Protein AF-A0A6G2QR88-F1 (afdb_monomer)

pLDDT: mean 91.74, std 8.45, range [49.03, 98.69]

Secondary structure (DSSP, 8-state):
-HHHHHHHHHGGGSPTT-HHHHHHHHHHHHHHHHTT-HHHHHHHHHHH-S-GGGS-HHHHHHHHHHHHHHHHHHT-HHHHHHHHHHHHT---TT-HHHHHHHHHHHHHHHHHTT-HHHHHHHHHHHHTS-PPPBTTB-HHHHHHHHHHHHHHTT-HHHHHHHHHHHHHHHHTS---HHHHHHHHHHHHHHHHHHT-HHHHHHHHHHHHHHHHT--

Foldseek 3Di:
DVLLVCCVVPVVPDAAPDPVCLPSLLSNLQVCLLVVNLVVSLVSLVRRHDDLVPHDPVSSLSSLLSQLVSCVSVVVVVSNVVSLVVLVPDPDPDPLVSLLSSLLSVLVSCVVVLNLVVNLVSLVVNLPGPDDDDLRGQNLLSLLSNLLSCLSVVNLVVSVVSLVVSVVSCVVDPDNLVSVLSSLQSVLSSCVSVPNNVSSVVSPVVSVVSSVPDD

Nearest PDB structures (foldseek):
  8rst-assembly1_A-2  TM=6.579E-01  e=2.992E-02  Bacillus phage phi3T
  8rsu-assembly1_A  TM=6.557E-01  e=5.116E-02  Bacillus phage phi3T
  8rsv-assembly1_A  TM=7.225E-01  e=7.316E-02  Bacillus phage phi3T
  8rtc-assembly1_A  TM=6.536E-01  e=1.308E-01  Bacillus phage phi3T
  4gyo-assembly2_A  TM=4.614E-01  e=3.912E-02  Bacillus subtilis subsp. subtilis str. 168

Structure (mmCIF, N/CA/C/O backbone):
data_AF-A0A6G2QR88-F1
#
_entry.id   AF-A0A6G2QR88-F1
#
loop_
_atom_site.group_PDB
_atom_site.id
_atom_site.type_symbol
_atom_site.label_atom_id
_atom_site.label_alt_id
_atom_site.label_comp_id
_atom_site.label_asym_id
_atom_site.label_entity_id
_atom_site.label_seq_id
_atom_site.pdbx_PDB_ins_code
_atom_site.Cartn_x
_atom_site.Cartn_y
_atom_site.Cartn_z
_atom_site.occupancy
_atom_site.B_iso_or_equiv
_atom_site.auth_seq_id
_atom_site.auth_comp_id
_atom_site.auth_asym_id
_atom_site.auth_atom_id
_atom_site.pdbx_PDB_model_num
ATOM 1 N N . ASP A 1 1 ? 0.704 14.775 -11.735 1.00 61.91 1 ASP A N 1
ATOM 2 C CA . ASP A 1 1 ? 0.649 15.196 -13.151 1.00 61.91 1 ASP A CA 1
ATOM 3 C C . ASP A 1 1 ? 1.972 15.346 -13.878 1.00 61.91 1 ASP A C 1
ATOM 5 O O . ASP A 1 1 ? 2.147 14.698 -14.909 1.00 61.91 1 ASP A O 1
ATOM 9 N N . ASP A 1 2 ? 2.928 16.121 -13.366 1.00 80.56 2 ASP A N 1
ATOM 10 C CA . ASP A 1 2 ? 4.181 16.394 -14.092 1.00 80.56 2 ASP A CA 1
ATOM 11 C C . ASP A 1 2 ? 5.004 15.149 -14.427 1.00 80.56 2 ASP A C 1
ATOM 13 O O . ASP A 1 2 ? 5.431 14.996 -15.569 1.00 80.56 2 ASP A O 1
ATOM 17 N N . ALA A 1 3 ? 5.155 14.217 -13.482 1.00 81.50 3 ALA A N 1
ATOM 18 C CA . ALA A 1 3 ? 5.869 12.961 -13.720 1.00 81.50 3 ALA A CA 1
ATOM 19 C C . ALA A 1 3 ? 5.174 12.076 -14.772 1.00 81.50 3 ALA A C 1
ATOM 21 O O . ALA A 1 3 ? 5.834 11.520 -15.647 1.00 81.50 3 ALA A O 1
ATOM 22 N N . ALA A 1 4 ? 3.838 11.988 -14.742 1.00 81.50 4 ALA A N 1
ATOM 23 C CA . ALA A 1 4 ? 3.076 11.242 -15.745 1.00 81.50 4 ALA A CA 1
ATOM 24 C C . ALA A 1 4 ? 3.188 11.896 -17.131 1.00 81.50 4 ALA A C 1
ATOM 26 O O . ALA A 1 4 ? 3.323 11.204 -18.138 1.00 81.50 4 ALA A O 1
ATOM 27 N N . ARG A 1 5 ? 3.162 13.233 -17.196 1.00 87.12 5 ARG A N 1
ATOM 28 C CA . ARG A 1 5 ? 3.355 13.991 -18.436 1.00 87.12 5 ARG A CA 1
ATOM 29 C C . ARG A 1 5 ? 4.760 13.792 -19.000 1.00 87.12 5 ARG A C 1
ATOM 31 O O . ARG A 1 5 ? 4.868 13.419 -20.162 1.00 87.12 5 ARG A O 1
ATOM 38 N N . ALA A 1 6 ? 5.797 13.968 -18.181 1.00 84.19 6 ALA A N 1
ATOM 39 C CA . ALA A 1 6 ? 7.187 13.747 -18.572 1.00 84.19 6 ALA A CA 1
ATOM 40 C C . ALA A 1 6 ? 7.416 12.306 -19.053 1.00 84.19 6 ALA A C 1
ATOM 42 O O . ALA A 1 6 ? 8.024 12.090 -20.099 1.00 84.19 6 ALA A O 1
ATOM 43 N N . GLY A 1 7 ? 6.850 11.321 -18.347 1.00 84.56 7 GLY A N 1
ATOM 44 C CA . GLY A 1 7 ? 6.883 9.922 -18.763 1.00 84.56 7 GLY A CA 1
ATOM 45 C C . GLY A 1 7 ? 6.248 9.706 -20.137 1.00 84.56 7 GLY A C 1
ATOM 46 O O . GLY A 1 7 ? 6.856 9.082 -20.998 1.00 84.56 7 GLY A O 1
ATOM 47 N N . ARG A 1 8 ? 5.064 10.282 -20.389 1.00 86.88 8 ARG A N 1
ATOM 48 C CA . ARG A 1 8 ? 4.389 10.183 -21.696 1.00 86.88 8 ARG A CA 1
ATOM 49 C C . ARG A 1 8 ? 5.152 10.857 -22.834 1.00 86.88 8 ARG A C 1
ATOM 51 O O . ARG A 1 8 ? 5.020 10.411 -23.967 1.00 86.88 8 ARG A O 1
ATOM 58 N N . THR A 1 9 ? 5.894 11.928 -22.562 1.00 89.69 9 THR A N 1
ATOM 59 C CA . THR A 1 9 ? 6.632 12.660 -23.602 1.00 89.69 9 THR A CA 1
ATOM 60 C C . THR A 1 9 ? 7.998 12.056 -23.897 1.00 89.69 9 THR A C 1
ATOM 62 O O . THR A 1 9 ? 8.408 12.053 -25.050 1.00 89.69 9 THR A O 1
ATOM 65 N N . VAL A 1 10 ? 8.705 11.568 -22.873 1.00 91.81 10 VAL A N 1
ATOM 66 C CA . VAL A 1 10 ? 10.108 11.140 -22.996 1.00 91.81 10 VAL A CA 1
ATOM 67 C C . VAL A 1 10 ? 10.224 9.636 -23.238 1.00 91.81 10 VAL A C 1
ATOM 69 O O . VAL A 1 10 ? 10.906 9.227 -24.172 1.00 91.81 10 VAL A O 1
ATOM 72 N N . LEU A 1 11 ? 9.526 8.801 -22.457 1.00 92.94 11 LEU A N 1
ATOM 73 C CA . LEU A 1 11 ? 9.717 7.342 -22.493 1.00 92.94 11 LEU A CA 1
ATOM 74 C C . LEU A 1 11 ? 9.471 6.698 -23.869 1.00 92.94 11 LEU A C 1
ATOM 76 O O . LEU A 1 11 ? 10.235 5.801 -24.210 1.00 92.94 11 LEU A O 1
ATOM 80 N N . PRO A 1 12 ? 8.492 7.119 -24.701 1.00 92.19 12 PRO A N 1
ATOM 81 C CA . PRO A 1 12 ? 8.269 6.478 -26.000 1.00 92.19 12 PRO A CA 1
ATOM 82 C C . PRO A 1 12 ? 9.459 6.538 -26.967 1.00 92.19 12 PRO A C 1
ATOM 84 O O . PRO A 1 12 ? 9.532 5.705 -27.866 1.00 92.19 12 PRO A O 1
ATOM 87 N N . GLY A 1 13 ? 10.353 7.523 -26.812 1.00 91.12 13 GLY A N 1
ATOM 88 C CA . GLY A 1 13 ? 11.555 7.673 -27.637 1.00 91.12 13 GLY A CA 1
ATOM 89 C C . GLY A 1 13 ? 12.800 6.999 -27.060 1.00 91.12 13 GLY A C 1
ATOM 90 O O . GLY A 1 13 ? 13.832 6.971 -27.725 1.00 91.12 13 GLY A O 1
ATOM 91 N N . GLU A 1 14 ? 12.720 6.467 -25.842 1.00 95.12 14 GLU A N 1
ATOM 92 C CA . GLU A 1 14 ? 13.860 5.889 -25.140 1.00 95.12 14 GLU A CA 1
ATOM 93 C C . GLU A 1 14 ? 13.929 4.369 -25.337 1.00 95.12 14 GLU A C 1
ATOM 95 O O . GLU A 1 14 ? 12.901 3.684 -25.239 1.00 95.12 14 GLU A O 1
ATOM 100 N N . PRO A 1 15 ? 15.129 3.807 -25.573 1.00 93.25 15 PRO A N 1
ATOM 101 C CA . PRO A 1 15 ? 15.289 2.366 -25.602 1.00 93.25 15 PRO A CA 1
ATOM 102 C C . PRO A 1 15 ? 14.963 1.774 -24.221 1.00 93.25 15 PRO A C 1
ATOM 104 O O . PRO A 1 15 ? 15.223 2.414 -23.196 1.00 93.25 15 PRO A O 1
ATOM 107 N N . PRO A 1 16 ? 14.403 0.554 -24.160 1.00 93.75 16 PRO A N 1
ATOM 108 C CA . PRO A 1 16 ? 14.189 -0.129 -22.893 1.00 93.75 16 PRO A CA 1
ATOM 109 C C . PRO A 1 16 ? 15.475 -0.240 -22.075 1.00 93.75 16 PRO A C 1
ATOM 111 O O . PRO A 1 16 ? 16.573 -0.277 -22.628 1.00 93.75 16 PRO A O 1
ATOM 114 N N . ASP A 1 17 ? 15.323 -0.276 -20.753 1.00 94.31 17 ASP A N 1
ATOM 115 C CA . ASP A 1 17 ? 16.425 -0.367 -19.789 1.00 94.31 17 ASP A CA 1
ATOM 116 C C . ASP A 1 17 ? 17.447 0.791 -19.833 1.00 94.31 17 ASP A C 1
ATOM 118 O O . ASP A 1 17 ? 18.420 0.763 -19.077 1.00 94.31 17 ASP A O 1
ATOM 122 N N . SER A 1 18 ? 17.236 1.842 -20.645 1.00 95.44 18 SER A N 1
ATOM 123 C CA . SER A 1 18 ? 18.136 3.003 -20.698 1.00 95.44 18 SER A CA 1
ATOM 124 C C . SER A 1 18 ? 18.223 3.716 -19.341 1.00 95.44 18 SER A C 1
ATOM 126 O O . SER A 1 18 ? 17.259 3.704 -18.572 1.00 95.44 18 SER A O 1
ATOM 128 N N . PRO A 1 19 ? 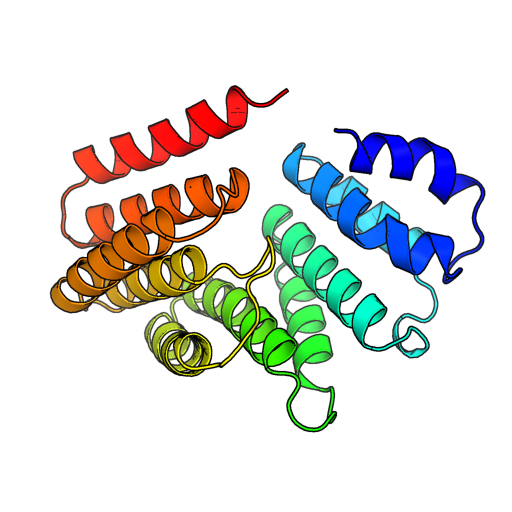19.327 4.418 -19.025 1.00 95.31 19 PRO A N 1
ATOM 129 C CA . PRO A 1 19 ? 19.423 5.197 -17.787 1.00 95.31 19 PRO A CA 1
ATOM 130 C C . PRO A 1 19 ? 18.284 6.219 -17.612 1.00 95.31 19 PRO A C 1
ATOM 132 O O . PRO A 1 19 ? 17.855 6.494 -16.490 1.00 95.31 19 PRO A O 1
ATOM 135 N N . VAL A 1 20 ? 17.758 6.756 -18.719 1.00 95.25 20 VAL A N 1
ATOM 136 C CA . VAL A 1 20 ? 16.605 7.668 -18.712 1.00 95.25 20 VAL A CA 1
ATOM 137 C C . VAL A 1 20 ? 15.338 6.922 -18.294 1.00 95.25 20 VAL A C 1
ATOM 139 O O . VAL A 1 20 ? 14.618 7.393 -17.411 1.00 95.25 20 VAL A O 1
ATOM 142 N N . VAL A 1 21 ? 15.096 5.735 -18.861 1.00 96.00 21 VAL A N 1
ATOM 143 C CA . VAL A 1 21 ? 14.000 4.846 -18.450 1.00 96.00 21 VAL A CA 1
ATOM 144 C C . VAL A 1 21 ? 14.122 4.492 -16.972 1.00 96.00 21 VAL A C 1
ATOM 146 O O . VAL A 1 21 ? 13.165 4.675 -16.224 1.00 96.00 21 VAL A O 1
ATOM 149 N N . GLN A 1 22 ? 15.299 4.059 -16.523 1.00 95.12 22 GLN A N 1
ATOM 150 C CA . GLN A 1 22 ? 15.556 3.675 -15.132 1.00 95.12 22 GLN A CA 1
ATOM 151 C C . GLN A 1 22 ? 15.206 4.789 -14.132 1.00 95.12 22 GLN A C 1
ATOM 153 O O . GLN A 1 22 ? 14.744 4.515 -13.022 1.00 95.12 22 GLN A O 1
ATOM 158 N N . HIS A 1 23 ? 15.403 6.050 -14.525 1.00 93.12 23 HIS A N 1
ATOM 159 C CA . HIS A 1 23 ? 15.103 7.211 -13.695 1.00 93.12 23 HIS A CA 1
ATOM 160 C C . HIS A 1 23 ? 13.631 7.650 -13.765 1.00 93.12 23 HIS A C 1
ATOM 162 O O . HIS A 1 23 ? 13.025 7.945 -12.733 1.00 93.12 23 HIS A O 1
ATOM 168 N N . LEU A 1 24 ? 13.052 7.713 -14.968 1.00 95.31 24 LEU A N 1
ATOM 169 C CA . LEU A 1 24 ? 11.726 8.300 -15.196 1.00 95.31 24 LEU A CA 1
ATOM 170 C C . LEU A 1 24 ? 10.576 7.300 -15.085 1.00 95.31 24 LEU A C 1
ATOM 172 O O . LEU A 1 24 ? 9.458 7.700 -14.753 1.00 95.31 24 LEU A O 1
ATOM 176 N N . LEU A 1 25 ? 10.821 6.015 -15.343 1.00 96.25 25 LEU A N 1
ATOM 177 C CA . LEU A 1 25 ? 9.769 5.004 -15.379 1.00 96.25 25 LEU A CA 1
ATOM 178 C C . LEU A 1 25 ? 9.069 4.826 -14.020 1.00 96.25 25 LEU A C 1
ATOM 180 O O . LEU A 1 25 ? 7.840 4.935 -14.001 1.00 96.25 25 LEU A O 1
ATOM 184 N N . PRO A 1 26 ? 9.769 4.622 -12.881 1.00 94.88 26 PRO A N 1
ATOM 185 C CA . PRO A 1 26 ? 9.092 4.428 -11.597 1.00 94.88 26 PRO A CA 1
ATOM 186 C C . PRO A 1 26 ? 8.162 5.588 -11.182 1.00 94.88 26 PRO A C 1
ATOM 188 O O . PRO A 1 26 ? 6.999 5.321 -10.866 1.00 94.88 26 PRO A O 1
ATOM 191 N N . PRO A 1 27 ? 8.586 6.872 -11.202 1.00 93.56 27 PRO A N 1
ATOM 192 C CA . PRO A 1 27 ? 7.692 7.972 -10.842 1.00 93.56 27 PRO A CA 1
ATOM 193 C C . PRO A 1 27 ? 6.570 8.190 -11.868 1.00 93.56 27 PRO A C 1
ATOM 195 O O . PRO A 1 27 ? 5.469 8.574 -11.472 1.00 93.56 27 PRO A O 1
ATOM 198 N N . ALA A 1 28 ? 6.795 7.923 -13.161 1.00 95.25 28 ALA A N 1
ATOM 199 C CA . ALA A 1 28 ? 5.741 8.008 -14.174 1.00 95.25 28 ALA A CA 1
ATOM 200 C C . ALA A 1 28 ? 4.659 6.936 -13.974 1.00 95.25 28 ALA A C 1
ATOM 202 O O . ALA A 1 28 ? 3.469 7.250 -14.043 1.00 95.25 28 ALA A O 1
ATOM 203 N N . ALA A 1 29 ? 5.060 5.694 -13.685 1.00 96.31 29 ALA A N 1
ATOM 204 C CA . ALA A 1 29 ? 4.141 4.596 -13.395 1.00 96.31 29 ALA A CA 1
ATOM 205 C C . ALA A 1 29 ? 3.323 4.873 -12.125 1.00 96.31 29 ALA A C 1
ATOM 207 O O . ALA A 1 29 ? 2.098 4.781 -12.154 1.00 96.31 29 ALA A O 1
ATOM 208 N N . LEU A 1 30 ? 3.976 5.306 -11.039 1.00 92.94 30 LEU A N 1
ATOM 209 C CA . LEU A 1 30 ? 3.279 5.690 -9.807 1.00 92.94 30 LEU A CA 1
ATOM 210 C C . LEU A 1 30 ? 2.278 6.819 -10.059 1.00 92.94 30 LEU A C 1
ATOM 212 O O . LEU A 1 30 ? 1.129 6.711 -9.650 1.00 92.94 30 LEU A O 1
ATOM 216 N N . ALA A 1 31 ? 2.667 7.863 -10.793 1.00 92.00 31 ALA A N 1
ATOM 217 C CA . ALA A 1 31 ? 1.755 8.955 -11.116 1.00 92.00 31 ALA A CA 1
ATOM 218 C C . ALA A 1 31 ? 0.546 8.497 -11.957 1.00 92.00 31 ALA A C 1
ATOM 220 O O . ALA A 1 31 ? -0.556 8.986 -11.737 1.00 92.00 31 ALA A O 1
ATOM 221 N N . LEU A 1 32 ? 0.719 7.554 -12.890 1.00 93.50 32 LEU A N 1
ATOM 222 C CA . LEU A 1 32 ? -0.401 6.966 -13.639 1.00 93.50 32 LEU A CA 1
ATOM 223 C C . LEU A 1 32 ? -1.343 6.157 -12.739 1.00 93.50 32 LEU A C 1
ATOM 225 O O . LEU A 1 32 ? -2.559 6.261 -12.889 1.00 93.50 32 LEU A O 1
ATOM 229 N N . ALA A 1 33 ? -0.801 5.379 -11.802 1.00 92.88 33 ALA A N 1
ATOM 230 C CA . ALA A 1 33 ? -1.611 4.612 -10.862 1.00 92.88 33 ALA A CA 1
ATOM 231 C C . ALA A 1 33 ? -2.409 5.519 -9.912 1.00 92.88 33 ALA A C 1
ATOM 233 O O . ALA A 1 33 ? -3.596 5.277 -9.710 1.00 92.88 33 ALA A O 1
ATOM 234 N N . GLU A 1 34 ? -1.798 6.589 -9.394 1.00 87.38 34 GLU A N 1
ATOM 235 C CA . GLU A 1 34 ? -2.482 7.587 -8.553 1.00 87.38 34 GLU A CA 1
ATOM 236 C C . GLU A 1 34 ? -3.590 8.335 -9.318 1.00 87.38 34 GLU A C 1
ATOM 238 O O . GLU A 1 34 ? -4.593 8.722 -8.728 1.00 87.38 34 GLU A O 1
ATOM 243 N N . LEU A 1 35 ? -3.465 8.472 -10.644 1.00 89.12 35 LEU A N 1
ATOM 244 C CA . LEU A 1 35 ? -4.516 8.998 -11.528 1.00 89.12 35 LEU A CA 1
ATOM 245 C C . LEU A 1 35 ? -5.615 7.971 -11.866 1.00 89.12 35 LEU A C 1
ATOM 247 O O . LEU A 1 35 ? -6.460 8.227 -12.721 1.00 89.12 35 LEU A O 1
ATOM 251 N N . GLY A 1 36 ? -5.613 6.798 -11.228 1.00 90.88 36 GLY A N 1
ATOM 252 C CA . GLY A 1 36 ? -6.618 5.760 -11.455 1.00 90.88 36 GLY A CA 1
ATOM 253 C C . GLY A 1 36 ? -6.386 4.927 -12.717 1.00 90.88 36 GLY A C 1
ATOM 254 O O . GLY A 1 36 ? -7.317 4.296 -13.215 1.00 90.88 36 GLY A O 1
ATOM 255 N N . HIS A 1 37 ? -5.157 4.897 -13.241 1.00 94.75 37 HIS A N 1
ATOM 256 C CA . HIS A 1 37 ? -4.780 4.088 -14.406 1.00 94.75 37 HIS A CA 1
ATOM 257 C C . HIS A 1 37 ? -3.676 3.063 -14.085 1.00 94.75 37 HIS A C 1
ATOM 259 O O . HIS A 1 37 ? -2.602 3.098 -14.701 1.00 94.75 37 HIS A O 1
ATOM 265 N N . PRO A 1 38 ? -3.887 2.155 -13.110 1.00 95.94 38 PRO A N 1
ATOM 266 C CA . PRO A 1 38 ? -2.867 1.189 -12.708 1.00 95.94 38 PRO A CA 1
ATOM 267 C C . PRO A 1 38 ? -2.549 0.156 -13.803 1.00 95.94 38 PRO A C 1
ATOM 269 O O . PRO A 1 38 ? -1.402 -0.264 -13.923 1.00 95.94 38 PRO A O 1
ATOM 272 N N . ASP A 1 39 ? -3.518 -0.178 -14.658 1.00 96.12 39 ASP A N 1
ATOM 273 C CA . ASP A 1 39 ? -3.348 -1.033 -15.839 1.00 96.12 39 ASP A CA 1
ATOM 274 C C . ASP A 1 39 ? -2.352 -0.424 -16.836 1.00 96.12 39 ASP A C 1
ATOM 276 O O . ASP A 1 39 ? -1.407 -1.077 -17.285 1.00 96.12 39 ASP A O 1
ATOM 280 N N . ARG A 1 40 ? -2.509 0.873 -17.126 1.00 95.88 40 ARG A N 1
ATOM 281 C CA . ARG A 1 40 ? -1.601 1.614 -18.008 1.00 95.88 40 ARG A CA 1
ATOM 282 C C . ARG A 1 40 ? -0.230 1.795 -17.377 1.00 95.88 40 ARG A C 1
ATOM 284 O O . ARG A 1 40 ? 0.764 1.770 -18.097 1.00 95.88 40 ARG A O 1
ATOM 291 N N . ALA A 1 41 ? -0.171 1.981 -16.059 1.00 96.81 41 ALA A N 1
ATOM 292 C CA . ALA A 1 41 ? 1.086 2.062 -15.326 1.00 96.81 41 ALA A CA 1
ATOM 293 C C . ALA A 1 41 ? 1.890 0.760 -15.454 1.00 96.81 41 ALA A C 1
ATOM 295 O O . ALA A 1 41 ? 3.069 0.803 -15.798 1.00 96.81 41 ALA A O 1
ATOM 296 N N . LEU A 1 42 ? 1.250 -0.395 -15.247 1.00 97.25 42 LEU A N 1
ATOM 297 C CA . LEU A 1 42 ? 1.905 -1.697 -15.378 1.00 97.25 42 LEU A CA 1
ATOM 298 C C . LEU A 1 42 ? 2.299 -1.999 -16.829 1.00 97.25 42 LEU A C 1
ATOM 300 O O . LEU A 1 42 ? 3.433 -2.402 -17.067 1.00 97.25 42 LEU A O 1
ATOM 304 N N . ALA A 1 43 ? 1.433 -1.701 -17.802 1.00 96.00 43 ALA A N 1
ATOM 305 C CA . ALA A 1 43 ? 1.764 -1.851 -19.221 1.00 96.00 43 ALA A CA 1
ATOM 306 C C . ALA A 1 43 ? 2.936 -0.951 -19.660 1.00 96.00 43 ALA A C 1
ATOM 308 O O . ALA A 1 43 ? 3.721 -1.330 -20.531 1.00 96.00 43 ALA A O 1
ATOM 309 N N . LEU A 1 44 ? 3.066 0.243 -19.068 1.00 95.75 44 LEU A N 1
ATOM 310 C CA . LEU A 1 44 ? 4.214 1.120 -19.291 1.00 95.75 44 LEU A CA 1
ATOM 311 C C . LEU A 1 44 ? 5.499 0.487 -18.747 1.00 95.75 44 LEU A C 1
ATOM 313 O O . LEU A 1 44 ? 6.516 0.520 -19.436 1.00 95.75 44 LEU A O 1
ATOM 317 N N . VAL A 1 45 ? 5.454 -0.113 -17.553 1.00 96.69 45 VAL A N 1
ATOM 318 C CA . VAL A 1 45 ? 6.612 -0.828 -16.998 1.00 96.69 45 VAL A CA 1
ATOM 319 C C . VAL A 1 45 ? 7.009 -2.002 -17.887 1.00 96.69 45 VAL A C 1
ATOM 321 O O . VAL A 1 45 ? 8.162 -2.085 -18.298 1.00 96.69 45 VAL A O 1
ATOM 324 N N . ASP A 1 46 ? 6.051 -2.846 -18.265 1.00 95.88 46 ASP A N 1
ATOM 325 C CA . ASP A 1 46 ? 6.308 -4.045 -19.073 1.00 95.88 46 ASP A CA 1
ATOM 326 C C . ASP A 1 46 ? 6.918 -3.715 -20.444 1.00 95.88 46 ASP A C 1
ATOM 328 O O . ASP A 1 46 ? 7.730 -4.469 -20.970 1.00 95.88 46 ASP A O 1
ATOM 332 N N . ARG A 1 47 ? 6.577 -2.557 -21.019 1.00 95.38 47 ARG A N 1
ATOM 333 C CA . ARG A 1 47 ? 7.153 -2.096 -22.290 1.00 95.38 47 ARG A CA 1
ATOM 334 C C . ARG A 1 47 ? 8.622 -1.690 -22.178 1.00 95.38 47 ARG A C 1
ATOM 336 O O . ARG A 1 47 ? 9.367 -1.834 -23.144 1.00 95.38 47 ARG A O 1
ATOM 343 N N . HIS A 1 48 ? 9.014 -1.106 -21.051 1.00 94.69 48 HIS A N 1
ATOM 344 C CA . HIS A 1 48 ? 10.301 -0.423 -20.909 1.00 94.69 48 HIS A CA 1
ATOM 345 C C . HIS A 1 48 ? 11.310 -1.182 -20.044 1.00 94.69 48 HIS A C 1
ATOM 347 O O . HIS A 1 48 ? 12.459 -0.754 -19.945 1.00 94.69 48 HIS A O 1
ATOM 353 N N . THR A 1 49 ? 10.910 -2.313 -19.468 1.00 94.38 49 THR A N 1
ATOM 354 C CA . THR A 1 49 ? 11.762 -3.158 -18.633 1.00 94.38 49 THR A CA 1
ATOM 355 C C . THR A 1 49 ? 11.920 -4.532 -19.279 1.00 94.38 49 THR A C 1
ATOM 357 O O . THR A 1 49 ? 10.994 -5.337 -19.223 1.00 94.38 49 THR A O 1
ATOM 360 N N . HIS A 1 50 ? 13.078 -4.805 -19.892 1.00 93.69 50 HIS A N 1
ATOM 361 C CA . HIS A 1 50 ? 13.369 -6.122 -20.486 1.00 93.69 50 HIS A CA 1
ATOM 362 C C . HIS A 1 50 ? 14.269 -6.955 -19.576 1.00 93.69 50 HIS A C 1
ATOM 364 O O . HIS A 1 50 ? 13.976 -8.127 -19.342 1.00 93.69 50 HIS A O 1
ATOM 370 N N . ASP A 1 51 ? 15.315 -6.347 -19.013 1.00 93.25 51 ASP A N 1
ATOM 371 C CA . ASP A 1 51 ? 16.182 -6.985 -18.022 1.00 93.25 51 ASP A CA 1
ATOM 372 C C . ASP A 1 51 ? 16.293 -6.146 -16.744 1.00 93.25 51 ASP A C 1
ATOM 374 O O . ASP A 1 51 ? 17.274 -5.446 -16.491 1.00 93.25 51 ASP A O 1
ATOM 378 N N . LEU A 1 52 ? 15.269 -6.247 -15.890 1.00 91.44 52 LEU A N 1
ATOM 379 C CA . LEU A 1 52 ? 15.257 -5.571 -14.589 1.00 91.44 52 LEU A CA 1
ATOM 380 C C . LEU A 1 52 ? 16.389 -6.039 -13.665 1.00 91.44 52 LEU A C 1
ATOM 382 O O . LEU A 1 52 ? 16.768 -5.314 -12.746 1.00 91.44 52 LEU A O 1
ATOM 386 N N . ALA A 1 53 ? 16.896 -7.261 -13.853 1.00 89.75 53 ALA A N 1
ATOM 387 C CA . ALA A 1 53 ? 17.940 -7.806 -12.999 1.00 89.75 53 ALA A CA 1
ATOM 388 C C . ALA A 1 53 ? 19.294 -7.132 -13.258 1.00 89.75 53 ALA A C 1
ATOM 390 O O . ALA A 1 53 ? 20.078 -7.016 -12.318 1.00 89.75 53 ALA A O 1
ATOM 391 N N . ALA A 1 54 ? 19.523 -6.649 -14.484 1.00 91.94 54 ALA A N 1
ATOM 392 C CA . ALA A 1 54 ? 20.708 -5.889 -14.874 1.00 91.94 54 ALA A CA 1
ATOM 393 C C . ALA A 1 54 ? 20.677 -4.407 -14.456 1.00 91.94 54 ALA A C 1
ATOM 395 O O . ALA A 1 54 ? 21.680 -3.705 -14.601 1.00 91.94 54 ALA A O 1
ATOM 396 N N . TRP A 1 55 ? 19.546 -3.901 -13.955 1.00 93.06 55 TRP A N 1
ATOM 397 C CA . TRP A 1 55 ? 19.459 -2.515 -13.495 1.00 93.06 55 TRP A CA 1
ATOM 398 C C . TRP A 1 55 ? 20.284 -2.305 -12.216 1.00 93.06 55 TRP A C 1
ATOM 400 O O . TRP A 1 55 ? 20.332 -3.202 -11.372 1.00 93.06 55 TRP A O 1
ATOM 410 N N . PRO A 1 56 ? 20.855 -1.102 -12.002 1.00 91.81 56 PRO A N 1
ATOM 411 C CA . PRO A 1 56 ? 21.455 -0.735 -10.722 1.00 91.81 56 PRO A CA 1
ATOM 412 C C . PRO A 1 56 ? 20.472 -0.938 -9.561 1.00 91.81 56 PRO A C 1
ATOM 414 O O . PRO A 1 56 ? 19.288 -0.611 -9.696 1.00 91.81 56 PRO A O 1
ATOM 417 N N . ASP A 1 57 ? 20.959 -1.407 -8.410 1.00 88.12 57 ASP A N 1
ATOM 418 C CA . ASP A 1 57 ? 20.120 -1.833 -7.278 1.00 88.12 57 ASP A CA 1
ATOM 419 C C . ASP A 1 57 ? 19.099 -0.780 -6.820 1.00 88.12 57 ASP A C 1
ATOM 421 O O . ASP A 1 57 ? 17.946 -1.124 -6.549 1.00 88.12 57 ASP A O 1
ATOM 425 N N . ASP A 1 58 ? 19.478 0.502 -6.801 1.00 87.56 58 ASP A N 1
ATOM 426 C CA . ASP A 1 58 ? 18.590 1.616 -6.436 1.00 87.56 58 ASP A CA 1
ATOM 427 C C . ASP A 1 58 ? 17.485 1.869 -7.472 1.00 87.56 58 ASP A C 1
ATOM 429 O O . ASP A 1 58 ? 16.346 2.212 -7.138 1.00 87.56 58 ASP A O 1
ATOM 433 N N . ALA A 1 59 ? 17.811 1.759 -8.763 1.00 91.00 59 ALA A N 1
ATOM 434 C CA . ALA A 1 59 ? 16.837 1.912 -9.844 1.00 91.00 59 ALA A CA 1
ATOM 435 C C . ALA A 1 59 ? 15.884 0.713 -9.874 1.00 91.00 59 ALA A C 1
ATOM 437 O O . ALA A 1 59 ? 14.664 0.882 -9.960 1.00 91.00 59 ALA A O 1
ATOM 438 N N . ARG A 1 60 ? 16.439 -0.491 -9.712 1.00 93.06 60 ARG A N 1
ATOM 439 C CA . ARG A 1 60 ? 15.694 -1.740 -9.593 1.00 93.06 60 ARG A CA 1
ATOM 440 C C . ARG A 1 60 ? 14.724 -1.703 -8.414 1.00 93.06 60 ARG A C 1
ATOM 442 O O . ARG A 1 60 ? 13.546 -1.996 -8.604 1.00 93.06 60 ARG A O 1
ATOM 449 N N . LEU A 1 61 ? 15.176 -1.306 -7.221 1.00 91.62 61 LEU A N 1
ATOM 450 C CA . LEU A 1 61 ? 14.322 -1.210 -6.033 1.00 91.62 61 LEU A CA 1
ATOM 451 C C . LEU A 1 61 ? 13.165 -0.231 -6.252 1.00 91.62 61 LEU A C 1
ATOM 453 O O . LEU A 1 61 ? 12.013 -0.584 -6.004 1.00 91.62 61 LEU A O 1
ATOM 457 N N . ARG A 1 62 ? 13.444 0.973 -6.771 1.00 92.25 62 ARG A N 1
ATOM 458 C CA . ARG A 1 62 ? 12.399 1.967 -7.073 1.00 92.25 62 ARG A CA 1
ATOM 459 C C . ARG A 1 62 ? 11.374 1.440 -8.073 1.00 92.25 62 ARG A C 1
ATOM 461 O O . ARG A 1 62 ? 10.177 1.645 -7.874 1.00 92.25 62 ARG A O 1
ATOM 468 N N . CYS A 1 63 ? 11.825 0.740 -9.111 1.00 95.44 63 CYS A N 1
ATOM 469 C CA . CYS A 1 63 ? 10.942 0.117 -10.091 1.00 95.44 63 CYS A CA 1
ATOM 470 C C . CYS A 1 63 ? 10.072 -0.978 -9.456 1.00 95.44 63 CYS A C 1
ATOM 472 O O . CYS A 1 63 ? 8.852 -0.945 -9.599 1.00 95.44 63 CYS A O 1
ATOM 474 N N . LEU A 1 64 ? 10.657 -1.889 -8.672 1.00 95.88 64 LEU A N 1
ATOM 475 C CA . LEU A 1 64 ? 9.910 -2.946 -7.979 1.00 95.88 64 LEU A CA 1
ATOM 476 C C . LEU A 1 64 ? 8.874 -2.375 -6.996 1.00 95.88 64 LEU A C 1
ATOM 478 O O . LEU A 1 64 ? 7.736 -2.840 -6.963 1.00 95.88 64 LEU A O 1
ATOM 482 N N . VAL A 1 65 ? 9.219 -1.333 -6.235 1.00 94.75 65 VAL A N 1
ATOM 483 C CA . VAL A 1 65 ? 8.265 -0.643 -5.348 1.00 94.75 65 VAL A CA 1
ATOM 484 C C . VAL A 1 65 ? 7.118 -0.025 -6.153 1.00 94.75 65 VAL A C 1
ATOM 486 O O . VAL A 1 65 ? 5.955 -0.163 -5.763 1.00 94.75 65 VAL A O 1
ATOM 489 N N . ALA A 1 66 ? 7.412 0.608 -7.295 1.00 95.81 66 ALA A N 1
ATOM 490 C CA . ALA A 1 66 ? 6.390 1.144 -8.189 1.00 95.81 66 ALA A CA 1
ATOM 491 C C . ALA A 1 66 ? 5.463 0.043 -8.725 1.00 95.81 66 ALA A C 1
ATOM 493 O O . ALA A 1 66 ? 4.242 0.176 -8.626 1.00 95.81 66 ALA A O 1
ATOM 494 N N . VAL A 1 67 ? 6.025 -1.069 -9.207 1.00 97.88 67 VAL A N 1
ATOM 495 C CA . VAL A 1 67 ? 5.266 -2.230 -9.698 1.00 97.88 67 VAL A CA 1
ATOM 496 C C . VAL A 1 67 ? 4.360 -2.793 -8.611 1.00 97.88 67 VAL A C 1
ATOM 498 O O . VAL A 1 67 ? 3.172 -2.978 -8.860 1.00 97.88 67 VAL A O 1
ATOM 501 N N . ALA A 1 68 ? 4.875 -3.017 -7.399 1.00 97.62 68 ALA A N 1
ATOM 502 C CA . ALA A 1 68 ? 4.081 -3.554 -6.298 1.00 97.62 68 ALA A CA 1
ATOM 503 C C . ALA A 1 68 ? 2.894 -2.641 -5.955 1.00 97.62 68 ALA A C 1
ATOM 505 O O . ALA A 1 68 ? 1.774 -3.121 -5.783 1.00 97.62 68 ALA A O 1
ATOM 506 N N . ARG A 1 69 ? 3.105 -1.319 -5.896 1.00 95.38 69 ARG A N 1
ATOM 507 C CA . ARG A 1 69 ? 2.031 -0.349 -5.614 1.00 95.38 69 ARG A CA 1
ATOM 508 C C . ARG A 1 69 ? 0.992 -0.291 -6.735 1.00 95.38 69 ARG A C 1
ATOM 510 O O . ARG A 1 69 ? -0.200 -0.290 -6.436 1.00 95.38 69 ARG A O 1
ATOM 517 N N . CYS A 1 70 ? 1.419 -0.307 -7.998 1.00 97.31 70 CYS A N 1
ATOM 518 C CA . CYS A 1 70 ? 0.504 -0.353 -9.142 1.00 97.31 70 CYS A CA 1
ATOM 519 C C . CYS A 1 70 ? -0.296 -1.666 -9.167 1.00 97.31 70 CYS A C 1
ATOM 521 O O . CYS A 1 70 ? -1.508 -1.646 -9.361 1.00 97.31 70 CYS A O 1
ATOM 523 N N . ALA A 1 71 ? 0.351 -2.800 -8.883 1.00 98.12 71 ALA A N 1
ATOM 524 C CA . ALA A 1 71 ? -0.305 -4.101 -8.800 1.00 98.12 71 ALA A CA 1
ATOM 525 C C . ALA A 1 71 ? -1.316 -4.167 -7.642 1.00 98.12 71 ALA A C 1
ATOM 527 O O . ALA A 1 71 ? -2.415 -4.684 -7.828 1.00 98.12 71 ALA A O 1
ATOM 528 N N . PHE A 1 72 ? -1.013 -3.570 -6.479 1.00 96.62 72 PHE A N 1
ATOM 529 C CA . PHE A 1 72 ? -1.998 -3.398 -5.404 1.00 96.62 72 PHE A CA 1
ATOM 530 C C . PHE A 1 72 ? -3.209 -2.578 -5.856 1.00 96.62 72 PHE A C 1
ATOM 532 O O . PHE A 1 72 ? -4.335 -2.959 -5.549 1.00 96.62 72 PHE A O 1
ATOM 539 N N . ALA A 1 73 ? -2.991 -1.470 -6.570 1.00 94.31 73 ALA A N 1
ATOM 540 C CA . ALA A 1 73 ? -4.074 -0.630 -7.083 1.00 94.31 73 ALA A CA 1
ATOM 541 C C . ALA A 1 73 ? -4.932 -1.352 -8.139 1.00 94.31 73 ALA A C 1
ATOM 543 O O . ALA A 1 73 ? -6.138 -1.132 -8.196 1.00 94.31 73 ALA A O 1
ATOM 544 N N . GLN A 1 74 ? -4.334 -2.245 -8.933 1.00 96.19 74 GLN A N 1
ATOM 545 C CA . GLN A 1 74 ? -5.048 -3.094 -9.892 1.00 96.19 74 GLN A CA 1
ATOM 546 C C . GLN A 1 74 ? -5.738 -4.309 -9.238 1.00 96.19 74 GLN A C 1
ATOM 548 O O . GLN A 1 74 ? -6.631 -4.902 -9.837 1.00 96.19 74 GLN A O 1
ATOM 553 N N . GLY A 1 75 ? -5.328 -4.706 -8.029 1.00 96.00 75 GLY A N 1
ATOM 554 C CA . GLY A 1 75 ? -5.782 -5.940 -7.379 1.00 96.00 75 GLY A CA 1
ATOM 555 C C . GLY A 1 75 ? -5.068 -7.213 -7.862 1.00 96.00 75 GLY A C 1
ATOM 556 O O . GLY A 1 75 ? -5.534 -8.318 -7.590 1.00 96.00 75 GLY A O 1
ATOM 557 N N . ASP A 1 76 ? -3.931 -7.090 -8.551 1.00 97.31 76 ASP A N 1
ATOM 558 C CA . ASP A 1 76 ? -3.136 -8.225 -9.035 1.00 97.31 76 ASP A CA 1
ATOM 559 C C . ASP A 1 76 ? -2.222 -8.775 -7.925 1.00 97.31 76 ASP A C 1
ATOM 561 O O . ASP A 1 76 ? -1.030 -8.462 -7.828 1.00 97.31 76 ASP A O 1
ATOM 565 N N . LEU A 1 77 ? -2.794 -9.601 -7.045 1.00 96.56 77 LEU A N 1
ATOM 566 C CA . LEU A 1 77 ? -2.073 -10.166 -5.898 1.00 96.56 77 LEU A CA 1
ATOM 567 C C . LEU A 1 77 ? -0.955 -11.145 -6.296 1.00 96.56 77 LEU A C 1
ATOM 569 O O . LEU A 1 77 ? 0.014 -11.304 -5.544 1.00 96.56 77 LEU A O 1
ATOM 573 N N . ALA A 1 78 ? -1.058 -11.784 -7.466 1.00 97.25 78 ALA A N 1
ATOM 574 C CA . ALA A 1 78 ? -0.013 -12.668 -7.978 1.00 97.25 78 ALA A CA 1
ATOM 575 C C . ALA A 1 78 ? 1.240 -11.858 -8.324 1.00 97.25 78 ALA A C 1
ATOM 577 O O . ALA A 1 78 ? 2.339 -12.179 -7.860 1.00 97.25 78 ALA A O 1
ATOM 578 N N . ARG A 1 79 ? 1.064 -10.744 -9.046 1.00 97.38 79 ARG A N 1
ATOM 579 C CA . ARG A 1 79 ? 2.157 -9.824 -9.364 1.00 97.38 79 ARG A CA 1
ATOM 580 C C . ARG A 1 79 ? 2.714 -9.139 -8.120 1.00 97.38 79 ARG A C 1
ATOM 582 O O . ARG A 1 79 ? 3.935 -9.027 -8.008 1.00 97.38 79 ARG A O 1
ATOM 589 N N . VAL A 1 80 ? 1.872 -8.751 -7.154 1.00 98.38 80 VAL A N 1
ATOM 590 C CA . VAL A 1 80 ? 2.340 -8.246 -5.846 1.00 98.38 80 VAL A CA 1
ATOM 591 C C . VAL A 1 80 ? 3.270 -9.262 -5.179 1.00 98.38 80 VAL A C 1
ATOM 593 O O . VAL A 1 80 ? 4.366 -8.898 -4.762 1.00 98.38 80 VAL A O 1
ATOM 596 N N . THR A 1 81 ? 2.864 -10.532 -5.107 1.00 97.88 81 THR A N 1
ATOM 597 C CA . THR A 1 81 ? 3.646 -11.592 -4.449 1.00 97.88 81 THR A CA 1
ATOM 598 C C . THR A 1 81 ? 4.987 -11.806 -5.144 1.00 97.88 81 THR A C 1
ATOM 600 O O . THR A 1 81 ? 6.027 -11.730 -4.495 1.00 97.88 81 THR A O 1
ATOM 603 N N . ALA A 1 82 ? 4.980 -11.965 -6.471 1.00 96.38 82 ALA A N 1
ATOM 604 C CA . ALA A 1 82 ? 6.207 -12.124 -7.249 1.00 96.38 82 ALA A CA 1
ATOM 605 C C . ALA A 1 82 ? 7.163 -10.928 -7.085 1.00 96.38 82 ALA A C 1
ATOM 607 O O . ALA A 1 82 ? 8.373 -11.106 -6.947 1.00 96.38 82 ALA A O 1
ATOM 608 N N . THR A 1 83 ? 6.619 -9.708 -7.052 1.00 96.94 83 THR A N 1
ATOM 609 C CA . THR A 1 83 ? 7.410 -8.483 -6.872 1.00 96.94 83 THR A CA 1
ATOM 610 C C . THR A 1 83 ? 8.016 -8.402 -5.472 1.00 96.94 83 THR A C 1
ATOM 612 O O . THR A 1 83 ? 9.185 -8.054 -5.333 1.00 96.94 83 THR A O 1
ATOM 615 N N . LEU A 1 84 ? 7.257 -8.753 -4.430 1.00 96.19 84 LEU A N 1
ATOM 616 C CA . LEU A 1 84 ? 7.755 -8.786 -3.053 1.00 96.19 84 LEU A CA 1
ATOM 617 C C . LEU A 1 84 ? 8.878 -9.807 -2.881 1.00 96.19 84 LEU A C 1
ATOM 619 O O . LEU A 1 84 ? 9.907 -9.475 -2.294 1.00 96.19 84 LEU A O 1
ATOM 623 N N . ASP A 1 85 ? 8.728 -11.000 -3.455 1.00 94.25 85 ASP A N 1
ATOM 624 C CA . ASP A 1 85 ? 9.791 -12.001 -3.443 1.00 94.25 85 ASP A CA 1
ATOM 625 C C . ASP A 1 85 ? 11.049 -11.479 -4.154 1.00 94.25 85 ASP A C 1
ATOM 627 O O . ASP A 1 85 ? 12.161 -11.682 -3.675 1.00 94.25 85 ASP A O 1
ATOM 631 N N . ALA A 1 86 ? 10.896 -10.767 -5.275 1.00 92.75 86 ALA A N 1
ATOM 632 C CA . ALA A 1 86 ? 12.021 -10.168 -5.993 1.00 92.75 86 ALA A CA 1
ATOM 633 C C . ALA A 1 86 ? 12.728 -9.057 -5.194 1.00 92.75 86 ALA A C 1
ATOM 635 O O . ALA A 1 86 ? 13.944 -8.903 -5.327 1.00 92.75 86 ALA A O 1
ATOM 636 N N . ILE A 1 87 ? 11.995 -8.302 -4.366 1.00 92.06 87 ILE A N 1
ATOM 637 C CA . ILE A 1 87 ? 12.573 -7.325 -3.430 1.00 92.06 87 ILE A CA 1
ATOM 638 C C . ILE A 1 87 ? 13.332 -8.052 -2.307 1.00 92.06 87 ILE A C 1
ATOM 640 O O . ILE A 1 87 ? 14.428 -7.626 -1.943 1.00 92.06 87 ILE A O 1
ATOM 644 N N . GLY A 1 88 ? 12.767 -9.144 -1.777 1.00 85.81 88 GLY A N 1
ATOM 645 C CA . GLY A 1 88 ? 13.314 -9.891 -0.640 1.00 85.81 88 GLY A CA 1
ATOM 646 C C . GLY A 1 88 ? 14.534 -10.770 -0.947 1.00 85.81 88 GLY A C 1
ATOM 647 O O . GLY A 1 88 ? 15.310 -11.037 -0.039 1.00 85.81 88 GLY A O 1
ATOM 648 N N . ARG A 1 89 ? 14.735 -11.200 -2.201 1.00 78.25 89 ARG A N 1
ATOM 649 C CA . ARG A 1 89 ? 15.854 -12.073 -2.636 1.00 78.25 89 ARG A CA 1
ATOM 650 C C . ARG A 1 89 ? 17.202 -11.357 -2.854 1.00 78.25 89 ARG A C 1
ATOM 652 O O . ARG A 1 89 ? 18.111 -11.947 -3.426 1.00 78.25 89 ARG A O 1
ATOM 659 N N . SER A 1 90 ? 17.325 -10.078 -2.511 1.00 62.31 90 SER A N 1
ATOM 660 C CA . SER A 1 90 ? 18.532 -9.292 -2.803 1.00 62.31 90 SER A CA 1
ATOM 661 C C . SER A 1 90 ? 19.492 -9.311 -1.609 1.00 62.31 90 SER A C 1
ATOM 663 O O . SER A 1 90 ? 19.257 -8.601 -0.636 1.00 62.31 90 SER A O 1
ATOM 665 N N . ASP A 1 91 ? 20.577 -10.086 -1.702 1.00 53.31 91 ASP A N 1
ATOM 666 C C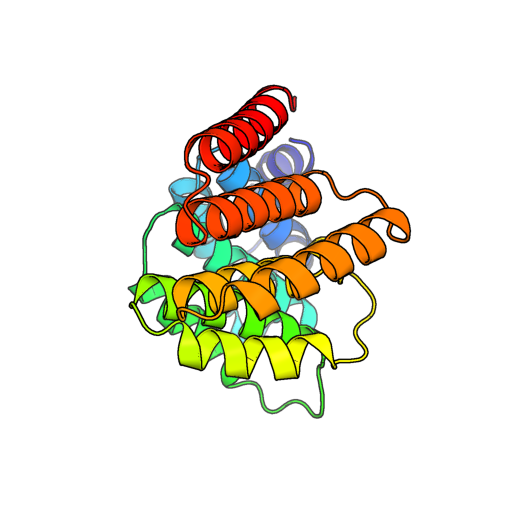A . ASP A 1 91 ? 21.558 -10.342 -0.624 1.00 53.31 91 ASP A CA 1
ATOM 667 C C . ASP A 1 91 ? 22.619 -9.228 -0.452 1.00 53.31 91 ASP A C 1
ATOM 669 O O . ASP A 1 91 ? 23.780 -9.485 -0.130 1.00 53.31 91 ASP A O 1
ATOM 673 N N . GLY A 1 92 ? 22.243 -7.970 -0.693 1.00 57.06 92 GLY A N 1
ATOM 674 C CA . GLY A 1 92 ? 23.121 -6.832 -0.415 1.00 57.06 92 GLY A CA 1
ATOM 675 C C . GLY A 1 92 ? 23.226 -6.595 1.100 1.00 57.06 92 GLY A C 1
ATOM 676 O O . GLY A 1 92 ? 22.195 -6.642 1.775 1.00 57.06 92 GLY A O 1
ATOM 677 N N . PRO A 1 93 ? 24.423 -6.345 1.664 1.00 49.03 93 PRO A N 1
ATOM 678 C CA . PRO A 1 93 ? 24.568 -6.060 3.089 1.00 49.03 93 PRO A CA 1
ATOM 679 C C . PRO A 1 93 ? 23.808 -4.774 3.461 1.00 49.03 93 PRO A C 1
ATOM 681 O O . PRO A 1 93 ? 24.112 -3.708 2.937 1.00 49.03 93 PRO A O 1
ATOM 684 N N . ASP A 1 94 ? 22.814 -4.920 4.345 1.00 62.09 94 ASP A N 1
ATOM 685 C CA . ASP A 1 94 ? 22.029 -3.874 5.026 1.00 62.09 94 ASP A CA 1
ATOM 686 C C . ASP A 1 94 ? 21.605 -2.656 4.182 1.00 62.09 94 ASP A C 1
ATOM 688 O O . ASP A 1 94 ? 22.040 -1.524 4.385 1.00 62.09 94 ASP A O 1
ATOM 692 N N . ASP A 1 95 ? 20.640 -2.877 3.286 1.00 82.19 95 ASP A N 1
ATOM 693 C CA . ASP A 1 95 ? 19.824 -1.803 2.712 1.00 82.19 95 ASP A CA 1
ATOM 694 C C . ASP A 1 95 ? 18.550 -1.615 3.563 1.00 82.19 95 ASP A C 1
ATOM 696 O O . ASP A 1 95 ? 17.491 -2.198 3.298 1.00 82.19 95 ASP A O 1
ATOM 700 N N . ASP A 1 96 ? 18.657 -0.830 4.642 1.00 87.75 96 ASP A N 1
ATOM 701 C CA . ASP A 1 96 ? 17.541 -0.543 5.556 1.00 87.75 96 ASP A CA 1
ATOM 702 C C . ASP A 1 96 ? 16.318 0.035 4.825 1.00 87.75 96 ASP A C 1
ATOM 704 O O . ASP A 1 96 ? 15.178 -0.269 5.189 1.00 87.75 96 ASP A O 1
ATOM 708 N N . LEU A 1 97 ? 16.529 0.814 3.755 1.00 86.69 97 LEU A N 1
ATOM 709 C CA . LEU A 1 97 ? 15.441 1.339 2.931 1.00 86.69 97 LEU A CA 1
ATOM 710 C C . LEU A 1 97 ? 14.700 0.201 2.228 1.00 86.69 97 LEU A C 1
ATOM 712 O O . LEU A 1 97 ? 13.471 0.148 2.276 1.00 86.69 97 LEU A O 1
ATOM 716 N N . ARG A 1 98 ? 15.414 -0.747 1.618 1.00 88.94 98 ARG A N 1
ATOM 717 C CA . ARG A 1 98 ? 14.798 -1.945 1.026 1.00 88.94 98 ARG A CA 1
ATOM 718 C C . ARG A 1 98 ? 14.036 -2.766 2.048 1.00 88.94 98 ARG A C 1
ATOM 720 O O . ARG A 1 98 ? 12.914 -3.183 1.761 1.00 88.94 98 ARG A O 1
ATOM 727 N N . ARG A 1 99 ? 14.607 -2.987 3.235 1.00 90.31 99 ARG A N 1
ATOM 728 C CA . ARG A 1 99 ? 13.938 -3.726 4.319 1.00 90.31 99 ARG A CA 1
ATOM 729 C C . ARG A 1 99 ? 12.660 -3.018 4.762 1.00 90.31 99 ARG A C 1
ATOM 731 O O . ARG A 1 99 ? 11.629 -3.676 4.911 1.00 90.31 99 ARG A O 1
ATOM 738 N N . LEU A 1 100 ? 12.700 -1.692 4.890 1.00 91.75 100 LEU A N 1
ATOM 739 C CA . LEU A 1 100 ? 11.537 -0.864 5.194 1.00 91.75 100 LEU A CA 1
ATOM 740 C C . LEU A 1 100 ? 10.469 -0.961 4.094 1.00 91.75 100 LEU A C 1
ATOM 742 O O . LEU A 1 100 ? 9.321 -1.288 4.388 1.00 91.75 100 LEU A O 1
ATOM 746 N N . GLN A 1 101 ? 10.836 -0.757 2.826 1.00 92.06 101 GLN A N 1
ATOM 747 C CA . GLN A 1 101 ? 9.910 -0.833 1.687 1.00 92.06 101 GLN A CA 1
ATOM 748 C C . GLN A 1 101 ? 9.279 -2.227 1.560 1.00 92.06 101 GLN A C 1
ATOM 750 O O . GLN A 1 101 ? 8.062 -2.355 1.399 1.00 92.06 101 GLN A O 1
ATOM 755 N N . HIS A 1 102 ? 10.086 -3.282 1.698 1.00 93.88 102 HIS A N 1
ATOM 756 C CA . HIS A 1 102 ? 9.599 -4.656 1.709 1.00 93.88 102 HIS A CA 1
ATOM 757 C C . HIS A 1 102 ? 8.613 -4.884 2.858 1.00 93.88 102 HIS A C 1
ATOM 759 O O . HIS A 1 102 ? 7.525 -5.401 2.624 1.00 93.88 102 HIS A O 1
ATOM 765 N N . ALA A 1 103 ? 8.940 -4.469 4.086 1.00 94.81 103 ALA A N 1
ATOM 766 C CA . ALA A 1 103 ? 8.058 -4.633 5.238 1.00 94.81 103 ALA A CA 1
ATOM 767 C C . ALA A 1 103 ? 6.737 -3.859 5.087 1.00 94.81 103 ALA A C 1
ATOM 769 O O . ALA A 1 103 ? 5.672 -4.404 5.386 1.00 94.81 103 ALA A O 1
ATOM 770 N N . LEU A 1 104 ? 6.770 -2.630 4.564 1.00 94.69 104 LEU A N 1
ATOM 771 C CA . LEU A 1 104 ? 5.572 -1.824 4.305 1.00 94.69 104 LEU A CA 1
ATOM 772 C C . LEU A 1 104 ? 4.645 -2.494 3.281 1.00 94.69 104 LEU A C 1
ATOM 774 O O . LEU A 1 104 ? 3.445 -2.622 3.511 1.00 94.69 104 LEU A O 1
ATOM 778 N N . LEU A 1 105 ? 5.188 -2.981 2.167 1.00 96.06 105 LEU A N 1
ATOM 779 C CA . LEU A 1 105 ? 4.383 -3.618 1.122 1.00 96.06 105 LEU A CA 1
ATOM 780 C C . LEU A 1 105 ? 3.931 -5.034 1.525 1.00 96.06 105 LEU A C 1
ATOM 782 O O . LEU A 1 105 ? 2.781 -5.415 1.296 1.00 96.06 105 LEU A O 1
ATOM 786 N N . ARG A 1 106 ? 4.804 -5.815 2.170 1.00 97.88 106 ARG A N 1
ATOM 787 C CA . ARG A 1 106 ? 4.500 -7.176 2.633 1.00 97.88 106 ARG A CA 1
ATOM 788 C C . ARG A 1 106 ? 3.466 -7.175 3.751 1.00 97.88 106 ARG A C 1
ATOM 790 O O . ARG A 1 106 ? 2.583 -8.029 3.739 1.00 97.88 106 ARG A O 1
ATOM 797 N N . SER A 1 107 ? 3.536 -6.220 4.678 1.00 97.88 107 SER A N 1
ATOM 798 C CA . SER A 1 107 ? 2.543 -6.078 5.748 1.00 97.88 107 SER A CA 1
ATOM 799 C C . SER A 1 107 ? 1.149 -5.792 5.187 1.00 97.88 107 SER A C 1
ATOM 801 O O . SER A 1 107 ? 0.196 -6.449 5.597 1.00 97.88 107 SER A O 1
ATOM 803 N N . ARG A 1 108 ? 1.029 -4.928 4.168 1.00 97.06 108 ARG A N 1
ATOM 804 C CA . ARG A 1 108 ? -0.237 -4.697 3.455 1.00 97.06 108 ARG A CA 1
ATOM 805 C C . ARG A 1 108 ? -0.807 -5.981 2.847 1.00 97.06 108 ARG A C 1
ATOM 807 O O . ARG A 1 108 ? -1.994 -6.249 3.008 1.00 97.06 108 ARG A O 1
ATOM 814 N N . LEU A 1 109 ? 0.021 -6.792 2.183 1.00 98.31 109 LEU A N 1
ATOM 815 C CA . LEU A 1 109 ? -0.426 -8.083 1.645 1.00 98.31 109 LEU A CA 1
ATOM 816 C C . LEU A 1 109 ? -0.871 -9.039 2.765 1.00 98.31 109 LEU A C 1
ATOM 818 O O . LEU A 1 109 ? -1.913 -9.672 2.646 1.00 98.31 109 LEU A O 1
ATOM 822 N N . LEU A 1 110 ? -0.121 -9.130 3.865 1.00 98.50 110 LEU A N 1
ATOM 823 C CA . LEU A 1 110 ? -0.483 -9.981 5.003 1.00 98.50 110 LEU A CA 1
ATOM 824 C C . LEU A 1 110 ? -1.821 -9.572 5.628 1.00 98.50 110 LEU A C 1
ATOM 826 O O . LEU A 1 110 ? -2.641 -10.443 5.905 1.00 98.50 110 LEU A O 1
ATOM 830 N N . ARG A 1 111 ? -2.072 -8.269 5.791 1.00 97.94 111 ARG A N 1
ATOM 831 C CA . ARG A 1 111 ? -3.357 -7.730 6.267 1.00 97.94 111 ARG A CA 1
ATOM 832 C C . ARG A 1 111 ? -4.515 -8.136 5.352 1.00 97.94 111 ARG A C 1
ATOM 834 O O . ARG A 1 111 ? -5.494 -8.699 5.832 1.00 97.94 111 ARG A O 1
ATOM 841 N N . LEU A 1 112 ? -4.360 -7.969 4.033 1.00 96.81 112 LEU A N 1
ATOM 842 C CA . LEU A 1 112 ? -5.356 -8.401 3.036 1.00 96.81 112 LEU A CA 1
ATOM 843 C C . LEU A 1 112 ? -5.635 -9.910 3.076 1.00 96.81 112 LEU A C 1
ATOM 845 O O . LEU A 1 112 ? -6.756 -10.338 2.822 1.00 96.81 112 LEU A O 1
ATOM 849 N N . LEU A 1 113 ? -4.627 -10.716 3.410 1.00 97.25 113 LEU A N 1
ATOM 850 C CA . LEU A 1 113 ? -4.747 -12.168 3.555 1.00 97.25 113 LEU A CA 1
ATOM 851 C C . LEU A 1 113 ? -5.249 -12.602 4.946 1.00 97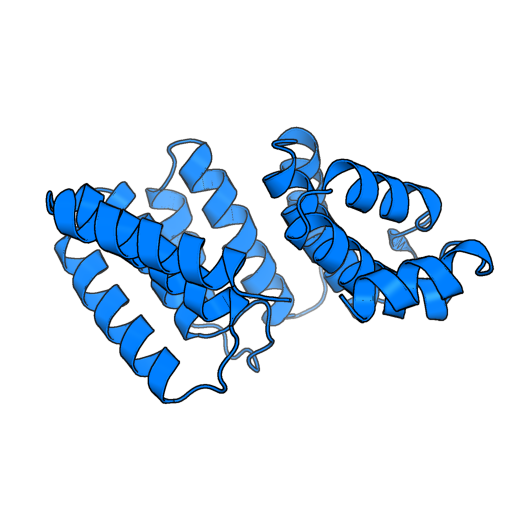.25 113 LEU A C 1
ATOM 853 O O . LEU A 1 113 ? -5.213 -13.792 5.256 1.00 97.25 113 LEU A O 1
ATOM 857 N N . GLY A 1 114 ? -5.681 -11.670 5.802 1.00 97.75 114 GLY A N 1
ATOM 858 C CA . GLY A 1 114 ? -6.184 -11.982 7.143 1.00 97.75 114 GLY A CA 1
ATOM 859 C C . GLY A 1 114 ? -5.096 -12.405 8.134 1.00 97.75 114 GLY A C 1
ATOM 860 O O . GLY A 1 114 ? -5.382 -13.097 9.108 1.00 97.75 114 GLY A O 1
ATOM 861 N N . ARG A 1 115 ? -3.841 -11.994 7.910 1.00 98.50 115 ARG A N 1
ATOM 862 C CA . ARG A 1 115 ? -2.672 -12.296 8.760 1.00 98.50 115 ARG A CA 1
ATOM 863 C C . ARG A 1 115 ? -2.089 -11.032 9.423 1.00 98.50 115 ARG A C 1
ATOM 86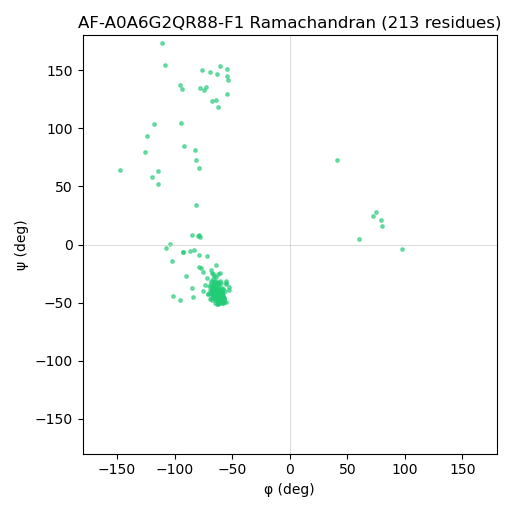5 O O . ARG A 1 115 ? -0.880 -10.796 9.334 1.00 98.50 115 ARG A O 1
ATOM 872 N N . PRO A 1 116 ? -2.895 -10.198 10.113 1.00 98.31 116 PRO A N 1
ATOM 873 C CA . PRO A 1 116 ? -2.426 -8.924 10.663 1.00 98.31 116 PRO A CA 1
ATOM 874 C C . PRO A 1 116 ? -1.382 -9.094 11.779 1.00 98.31 116 PRO A C 1
ATOM 876 O O . PRO A 1 116 ? -0.507 -8.248 11.931 1.00 98.31 116 PRO A O 1
ATOM 879 N N . GLY A 1 117 ? -1.388 -10.211 12.516 1.00 98.56 117 GLY A N 1
ATOM 880 C CA . GLY A 1 117 ? -0.362 -10.493 13.530 1.00 98.56 117 GLY A CA 1
ATOM 881 C C . GLY A 1 117 ? 1.057 -10.584 1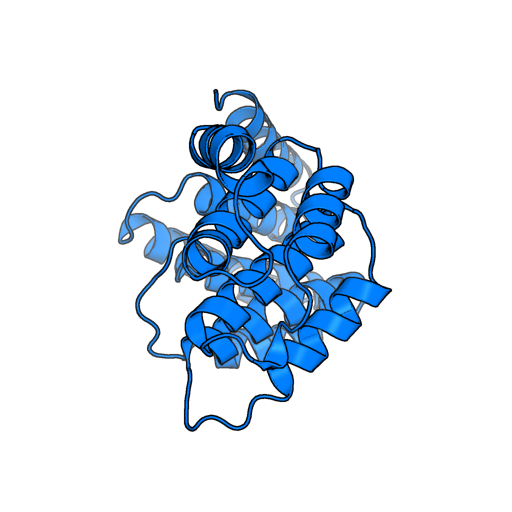2.952 1.00 98.56 117 GLY A C 1
ATOM 882 O O . GLY A 1 117 ? 2.007 -10.075 13.543 1.00 98.56 117 GLY A O 1
ATOM 883 N N . GLU A 1 118 ? 1.209 -11.162 11.760 1.00 98.50 118 GLU A N 1
ATOM 884 C CA . GLU A 1 118 ? 2.502 -11.213 11.069 1.00 98.50 118 GLU A CA 1
ATOM 885 C C . GLU A 1 118 ? 2.894 -9.855 10.486 1.00 98.50 118 GLU A C 1
ATOM 887 O O . GLU A 1 118 ? 4.067 -9.481 10.519 1.00 98.50 118 GLU A O 1
ATOM 892 N N . ALA A 1 119 ? 1.908 -9.084 10.017 1.00 98.50 119 ALA A N 1
ATOM 893 C CA . ALA A 1 119 ? 2.115 -7.702 9.601 1.00 98.50 119 ALA A CA 1
ATOM 894 C C . ALA A 1 119 ? 2.664 -6.844 10.756 1.00 98.50 119 ALA A C 1
ATOM 896 O O . ALA A 1 119 ? 3.626 -6.105 10.554 1.00 98.50 119 ALA A O 1
ATOM 897 N N . VAL A 1 120 ? 2.126 -6.998 11.975 1.00 98.69 120 VAL A N 1
ATOM 898 C CA . VAL A 1 120 ? 2.625 -6.318 13.184 1.00 98.69 120 VAL A CA 1
ATOM 899 C C . VAL A 1 120 ? 4.093 -6.653 13.449 1.00 98.69 120 VAL A C 1
ATOM 901 O O . VAL A 1 120 ? 4.883 -5.748 13.714 1.00 98.69 120 VAL A O 1
ATOM 904 N N . THR A 1 121 ? 4.482 -7.929 13.364 1.00 97.81 121 THR A N 1
ATOM 905 C CA . THR A 1 121 ? 5.877 -8.349 13.579 1.00 97.81 121 THR A CA 1
ATOM 906 C C . THR A 1 121 ? 6.826 -7.684 12.582 1.00 97.81 121 THR A C 1
ATOM 908 O O . THR A 1 121 ? 7.850 -7.135 12.992 1.00 97.81 121 THR A O 1
ATOM 911 N N . LEU A 1 122 ? 6.472 -7.669 11.291 1.00 95.88 122 LEU A N 1
ATOM 912 C CA . LEU A 1 122 ? 7.281 -7.008 10.261 1.00 95.88 122 LEU A CA 1
ATOM 913 C C . LEU A 1 122 ? 7.390 -5.497 10.490 1.00 95.88 122 LEU A C 1
ATOM 915 O O . LEU A 1 122 ? 8.487 -4.944 10.429 1.00 95.88 122 LEU A O 1
ATOM 919 N N . LEU A 1 123 ? 6.269 -4.833 10.776 1.00 97.12 123 LEU A N 1
ATOM 920 C CA . LEU A 1 123 ? 6.221 -3.379 10.935 1.00 97.12 123 LEU A CA 1
ATOM 921 C C . LEU A 1 123 ? 6.955 -2.900 12.190 1.00 97.12 123 LEU A C 1
ATOM 923 O O . LEU A 1 123 ? 7.586 -1.851 12.150 1.00 97.12 123 LEU A O 1
ATOM 927 N N . ARG A 1 124 ? 6.963 -3.679 13.279 1.00 96.88 124 ARG A N 1
ATOM 928 C CA . ARG A 1 124 ? 7.791 -3.375 14.461 1.00 96.88 124 ARG A CA 1
ATOM 929 C C . ARG A 1 124 ? 9.280 -3.376 14.144 1.00 96.88 124 ARG A C 1
ATOM 931 O O . ARG A 1 124 ? 9.984 -2.468 14.573 1.00 96.88 124 ARG A O 1
ATOM 938 N N . GLY A 1 125 ? 9.744 -4.372 13.388 1.00 93.06 125 GLY A N 1
ATOM 939 C CA . GLY A 1 125 ? 11.131 -4.413 12.926 1.00 93.06 125 GLY A CA 1
ATOM 940 C C . GLY A 1 125 ? 11.458 -3.226 12.020 1.00 93.06 125 GLY A C 1
ATOM 941 O O . GLY A 1 125 ? 12.491 -2.590 12.193 1.00 93.06 125 GLY A O 1
ATOM 942 N N . ALA A 1 126 ? 10.547 -2.890 11.105 1.00 91.81 126 ALA A N 1
ATOM 943 C CA . ALA A 1 126 ? 10.725 -1.800 10.151 1.00 91.81 126 ALA A CA 1
ATOM 944 C C . ALA A 1 126 ? 10.752 -0.406 10.802 1.00 91.81 126 ALA A C 1
ATOM 946 O O . ALA A 1 126 ? 11.569 0.426 10.416 1.00 91.81 126 ALA A O 1
ATOM 947 N N . SER A 1 127 ? 9.912 -0.154 11.812 1.00 90.38 127 SER A N 1
ATOM 948 C CA . SER A 1 127 ? 9.872 1.125 12.541 1.00 90.38 127 SER A CA 1
ATOM 949 C C . SER A 1 127 ? 11.155 1.438 13.319 1.00 90.38 127 SER A C 1
ATOM 951 O O . SER A 1 127 ? 11.356 2.586 13.707 1.00 90.38 127 SER A O 1
ATOM 953 N N . ALA A 1 128 ? 12.008 0.440 13.566 1.00 88.62 128 ALA A N 1
ATOM 954 C CA . ALA A 1 128 ? 13.285 0.606 14.256 1.00 88.62 128 ALA A CA 1
ATOM 955 C C . ALA A 1 128 ? 14.471 0.851 13.303 1.00 88.62 128 ALA A C 1
ATOM 957 O O . ALA A 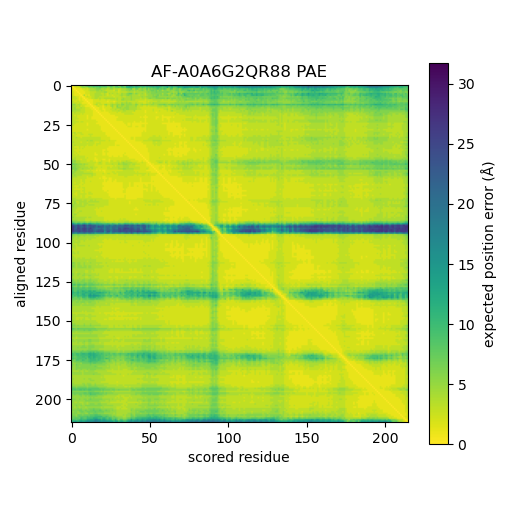1 128 ? 15.581 1.096 13.774 1.00 88.62 128 ALA A O 1
ATOM 958 N N . LEU A 1 129 ? 14.265 0.764 11.982 1.00 88.75 129 LEU A N 1
ATOM 959 C CA . LEU A 1 129 ? 15.342 0.904 11.004 1.00 88.75 129 LEU A CA 1
ATOM 960 C C . LEU A 1 129 ? 15.773 2.375 10.857 1.00 88.75 129 LEU A C 1
ATOM 962 O O . LEU A 1 129 ? 14.913 3.246 10.684 1.00 88.75 129 LEU A O 1
ATOM 966 N N . PRO A 1 130 ? 17.084 2.678 10.870 1.00 84.81 130 PRO A N 1
ATOM 967 C CA . PRO A 1 130 ? 17.605 4.034 10.712 1.00 84.81 130 PRO A CA 1
ATOM 968 C C . PRO A 1 130 ? 17.607 4.479 9.237 1.00 84.81 130 PRO A C 1
ATOM 970 O O . PRO A 1 130 ? 18.649 4.721 8.633 1.00 84.81 130 PRO A O 1
ATOM 973 N N . VAL A 1 131 ? 16.420 4.626 8.645 1.00 82.75 131 VAL A N 1
ATOM 974 C CA . VAL A 1 131 ? 16.258 5.044 7.244 1.00 82.75 131 VAL A CA 1
ATOM 975 C C . VAL A 1 131 ? 16.070 6.554 7.147 1.00 82.75 131 VAL A C 1
ATOM 977 O O . VAL A 1 131 ? 15.252 7.145 7.856 1.00 82.75 131 VAL A O 1
ATOM 980 N N . ARG A 1 132 ? 16.786 7.199 6.217 1.00 78.19 132 ARG A N 1
ATOM 981 C CA . ARG A 1 132 ? 16.491 8.587 5.847 1.00 78.19 132 ARG A CA 1
ATOM 982 C C . ARG A 1 132 ? 15.094 8.636 5.211 1.00 78.19 132 ARG A C 1
ATOM 984 O O . ARG A 1 132 ? 14.897 7.954 4.208 1.00 78.19 132 ARG A O 1
ATOM 991 N N . PRO A 1 133 ? 14.160 9.460 5.721 1.00 69.19 133 PRO A N 1
ATOM 992 C CA . PRO A 1 133 ? 12.813 9.531 5.172 1.00 69.19 133 PRO A CA 1
ATOM 993 C C . PRO A 1 133 ? 12.835 9.825 3.672 1.00 69.19 133 PRO A C 1
ATOM 995 O O . PRO A 1 133 ? 13.470 10.788 3.230 1.00 69.19 133 PRO A O 1
ATOM 998 N N . ASP A 1 134 ? 12.111 9.013 2.909 1.00 74.50 134 ASP A N 1
ATOM 999 C CA . ASP A 1 134 ? 11.715 9.326 1.544 1.00 74.50 134 ASP A CA 1
ATOM 1000 C C . ASP A 1 134 ? 10.195 9.552 1.487 1.00 74.50 134 ASP A C 1
ATOM 1002 O O . ASP A 1 134 ? 9.467 9.361 2.467 1.00 74.50 134 ASP A O 1
ATOM 1006 N N . TRP A 1 135 ? 9.695 9.989 0.334 1.00 70.62 135 TRP A N 1
ATOM 1007 C CA . TRP A 1 135 ? 8.269 10.275 0.165 1.00 70.62 135 TRP A CA 1
ATOM 1008 C C . TRP A 1 135 ? 7.385 9.009 0.127 1.00 70.62 135 TRP A C 1
ATOM 1010 O O . TRP A 1 135 ? 6.161 9.128 0.179 1.00 70.62 135 TRP A O 1
ATOM 1020 N N . LEU A 1 136 ? 7.973 7.807 0.043 1.00 73.56 136 LEU A N 1
ATOM 1021 C CA . LEU A 1 136 ? 7.282 6.512 -0.015 1.00 73.56 136 LEU A CA 1
ATOM 1022 C C . LEU A 1 136 ? 7.296 5.755 1.326 1.00 73.56 136 LEU A C 1
ATOM 1024 O O . LEU A 1 136 ? 6.519 4.811 1.483 1.00 73.56 136 LEU A O 1
ATOM 1028 N N . ALA A 1 137 ? 8.134 6.170 2.275 1.00 82.31 137 ALA A N 1
ATOM 1029 C CA . ALA A 1 137 ? 8.374 5.526 3.559 1.00 82.31 137 ALA A CA 1
ATOM 1030 C C . ALA A 1 137 ? 8.701 6.564 4.651 1.00 82.31 137 ALA A C 1
ATOM 1032 O O . ALA A 1 137 ? 9.794 6.600 5.220 1.00 82.31 137 ALA A O 1
ATOM 1033 N N . THR A 1 138 ? 7.732 7.431 4.961 1.00 89.00 138 THR A N 1
ATOM 1034 C CA . THR A 1 138 ? 7.867 8.392 6.066 1.00 89.00 138 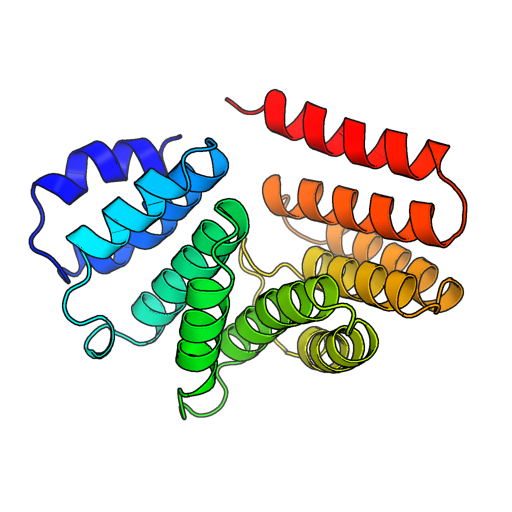THR A CA 1
ATOM 1035 C C . THR A 1 138 ? 7.673 7.700 7.425 1.00 89.00 138 THR A C 1
ATOM 1037 O O . THR A 1 138 ? 6.872 6.765 7.523 1.00 89.00 138 THR A O 1
ATOM 1040 N N . PRO A 1 139 ? 8.315 8.172 8.514 1.00 90.31 139 PRO A N 1
ATOM 1041 C CA . PRO A 1 139 ? 8.106 7.605 9.850 1.00 90.31 139 PRO A CA 1
ATOM 1042 C C . PRO A 1 139 ? 6.634 7.607 10.287 1.00 90.31 139 PRO A C 1
ATOM 1044 O O . PRO A 1 139 ? 6.140 6.625 10.837 1.00 90.31 139 PRO A O 1
ATOM 1047 N N . ALA A 1 140 ? 5.907 8.687 9.983 1.00 92.50 140 ALA A N 1
ATOM 1048 C CA . ALA A 1 140 ? 4.480 8.797 10.275 1.00 92.50 140 ALA A CA 1
ATOM 1049 C C . ALA A 1 140 ? 3.655 7.724 9.552 1.00 92.50 140 ALA A C 1
ATOM 1051 O O . ALA A 1 140 ? 2.762 7.125 10.147 1.00 92.50 140 ALA A O 1
ATOM 1052 N N . TRP A 1 141 ? 3.968 7.460 8.282 1.00 91.81 141 TRP A N 1
ATOM 1053 C CA . TRP A 1 141 ? 3.300 6.437 7.485 1.00 91.81 141 TRP A CA 1
ATOM 1054 C C . TRP A 1 141 ? 3.577 5.025 8.010 1.00 91.81 141 TRP A C 1
ATOM 1056 O O . TRP A 1 141 ? 2.641 4.244 8.176 1.00 91.81 141 TRP A O 1
ATOM 1066 N N . THR A 1 142 ? 4.831 4.713 8.346 1.00 93.81 142 THR A N 1
ATOM 1067 C CA . THR A 1 142 ? 5.213 3.412 8.917 1.00 93.81 142 THR A CA 1
ATOM 1068 C C . THR A 1 142 ? 4.504 3.144 10.246 1.00 93.81 142 THR A C 1
ATOM 1070 O O . THR A 1 142 ? 3.939 2.066 10.440 1.00 93.81 142 THR A O 1
ATOM 1073 N N . LEU A 1 143 ? 4.461 4.136 11.141 1.00 96.00 143 LEU A N 1
ATOM 1074 C CA . LEU A 1 143 ? 3.739 4.029 12.412 1.00 96.00 143 LEU A CA 1
ATOM 1075 C C . LEU A 1 143 ? 2.227 3.889 12.201 1.00 96.00 143 LEU A C 1
ATOM 1077 O O . LEU A 1 143 ? 1.586 3.086 12.872 1.00 96.00 143 LEU A O 1
ATOM 1081 N N . ALA A 1 144 ? 1.645 4.614 11.245 1.00 96.19 144 ALA A N 1
ATOM 1082 C CA . ALA A 1 144 ? 0.221 4.499 10.946 1.00 96.19 144 ALA A CA 1
ATOM 1083 C C . ALA A 1 144 ? -0.145 3.099 10.417 1.00 96.19 144 ALA A C 1
ATOM 1085 O O . ALA A 1 144 ? -1.114 2.506 10.884 1.00 96.19 144 ALA A O 1
ATOM 1086 N N . GLN A 1 145 ? 0.669 2.527 9.525 1.00 96.88 145 GLN A N 1
ATOM 1087 C CA . GLN A 1 145 ? 0.522 1.140 9.063 1.00 96.88 145 GLN A CA 1
ATOM 1088 C C . GLN A 1 145 ? 0.604 0.137 10.224 1.00 96.88 145 GLN A C 1
ATOM 1090 O O . GLN A 1 145 ? -0.183 -0.810 10.287 1.00 96.88 145 GLN A O 1
ATOM 1095 N N . LEU A 1 146 ? 1.526 0.353 11.173 1.00 98.38 146 LEU A N 1
ATOM 1096 C CA . LEU A 1 146 ? 1.626 -0.469 12.384 1.00 98.38 146 LEU A CA 1
ATOM 1097 C C . LEU A 1 146 ? 0.361 -0.354 13.241 1.00 98.38 146 LEU A C 1
ATOM 1099 O O . LEU A 1 146 ? -0.153 -1.374 13.694 1.00 98.38 146 LEU A O 1
ATOM 1103 N N . ALA A 1 147 ? -0.166 0.857 13.427 1.00 98.38 147 ALA A N 1
ATOM 1104 C CA . ALA A 1 147 ? -1.406 1.084 14.162 1.00 98.38 147 ALA A CA 1
ATOM 1105 C C . ALA A 1 147 ? -2.597 0.354 13.516 1.00 98.38 147 ALA A C 1
ATOM 1107 O O . ALA A 1 147 ? -3.335 -0.343 14.213 1.00 98.38 147 ALA A O 1
ATOM 1108 N N . GLY A 1 148 ? -2.749 0.442 12.190 1.00 98.31 148 GLY A N 1
ATOM 1109 C CA . GLY A 1 148 ? -3.781 -0.288 11.448 1.00 98.31 148 GLY A CA 1
ATOM 1110 C C . GLY A 1 148 ? -3.662 -1.806 11.611 1.00 98.31 148 GLY A C 1
ATOM 1111 O O . GLY A 1 148 ? -4.634 -2.470 11.969 1.00 98.31 148 GLY A O 1
ATOM 1112 N N . ALA A 1 149 ? -2.451 -2.353 11.457 1.00 98.56 149 ALA A N 1
ATOM 1113 C CA . ALA A 1 149 ? -2.192 -3.780 11.659 1.00 98.56 149 ALA A CA 1
ATOM 1114 C C . ALA A 1 149 ? -2.475 -4.240 13.104 1.00 98.56 149 ALA A C 1
ATOM 1116 O O . ALA A 1 149 ? -3.022 -5.322 13.314 1.00 98.56 149 ALA A O 1
ATOM 1117 N N . LEU A 1 150 ? -2.129 -3.427 14.111 1.00 98.69 150 LEU A N 1
ATOM 1118 C CA . LEU A 1 150 ? -2.446 -3.698 15.519 1.00 98.69 150 LEU A CA 1
ATOM 1119 C C . LEU A 1 150 ? -3.960 -3.736 15.752 1.00 98.69 150 LEU A C 1
ATOM 1121 O O . LEU A 1 150 ? -4.447 -4.627 16.449 1.00 98.69 150 LEU A O 1
ATOM 1125 N N . ALA A 1 151 ? -4.706 -2.806 15.154 1.00 98.38 151 ALA A N 1
ATOM 1126 C CA . ALA A 1 151 ? -6.156 -2.745 15.284 1.00 98.38 151 ALA A CA 1
ATOM 1127 C C . ALA A 1 151 ? -6.833 -3.979 14.664 1.00 98.38 151 ALA A C 1
ATOM 1129 O O . ALA A 1 151 ? -7.650 -4.630 15.317 1.00 98.38 151 ALA A O 1
ATOM 1130 N N . GLU A 1 152 ? -6.421 -4.362 13.453 1.00 98.44 152 GLU A N 1
ATOM 1131 C CA . GLU A 1 152 ? -6.883 -5.579 12.771 1.00 98.44 152 GLU A CA 1
ATOM 1132 C C . GLU A 1 152 ? -6.512 -6.862 13.528 1.00 98.44 152 GLU A C 1
ATOM 1134 O O . GLU A 1 152 ? -7.270 -7.830 13.523 1.00 98.44 152 GLU A O 1
ATOM 1139 N N . ALA A 1 153 ? -5.372 -6.869 14.223 1.00 98.44 153 ALA A N 1
ATOM 1140 C CA . ALA A 1 153 ? -4.942 -7.969 15.083 1.00 98.44 153 ALA A CA 1
ATOM 1141 C C . ALA A 1 153 ? -5.653 -8.003 16.453 1.00 98.44 153 ALA A C 1
ATOM 1143 O O . ALA A 1 153 ? -5.269 -8.795 17.314 1.00 98.44 153 ALA A O 1
ATOM 1144 N N . GLY A 1 154 ? -6.654 -7.147 16.690 1.00 97.94 154 GLY A N 1
ATOM 1145 C CA . GLY A 1 154 ? -7.407 -7.119 17.945 1.00 97.94 154 GLY A CA 1
ATOM 1146 C C . GLY A 1 154 ? -6.648 -6.489 19.116 1.00 97.94 154 GLY A C 1
ATOM 1147 O O . GLY A 1 154 ? -6.906 -6.832 20.268 1.00 97.94 154 GLY A O 1
ATOM 1148 N N . ARG A 1 155 ? -5.714 -5.565 18.846 1.00 98.25 155 ARG A N 1
ATOM 1149 C CA . ARG A 1 155 ? -4.904 -4.851 19.855 1.00 98.25 155 ARG A CA 1
ATOM 1150 C C . ARG A 1 155 ? -5.228 -3.345 19.874 1.00 98.25 155 ARG A C 1
ATOM 1152 O O . ARG A 1 155 ? -4.354 -2.526 19.585 1.00 98.25 155 ARG A O 1
ATOM 1159 N N . PRO A 1 156 ? -6.470 -2.947 20.212 1.00 95.69 156 PRO A N 1
ATOM 1160 C CA . PRO A 1 156 ? -6.959 -1.575 20.036 1.00 95.69 156 PRO A CA 1
ATOM 1161 C C . PRO A 1 156 ? -6.215 -0.529 20.877 1.00 95.69 156 PRO A C 1
ATOM 1163 O O . PRO A 1 156 ? -5.966 0.574 20.399 1.00 95.69 156 PRO A O 1
ATOM 1166 N N . THR A 1 157 ? -5.823 -0.859 22.111 1.00 96.56 157 THR A N 1
ATOM 1167 C CA . THR A 1 157 ? -5.097 0.077 22.987 1.00 96.56 157 THR A CA 1
ATOM 1168 C C . THR A 1 157 ? -3.733 0.442 22.409 1.00 96.56 157 THR A C 1
ATOM 1170 O O . THR A 1 157 ? -3.393 1.620 22.331 1.00 96.56 157 THR A O 1
ATOM 1173 N N . GLU A 1 158 ? -2.974 -0.559 21.956 1.00 98.25 158 GLU A N 1
ATOM 1174 C CA . GLU A 1 158 ? -1.674 -0.335 21.316 1.00 98.25 158 GLU A CA 1
ATOM 1175 C C . GLU A 1 158 ? -1.841 0.406 19.988 1.00 98.25 158 GLU A C 1
ATOM 1177 O O . GLU A 1 158 ? -1.088 1.331 19.710 1.00 98.25 158 GLU A O 1
ATOM 1182 N N . ALA A 1 159 ? -2.870 0.071 19.202 1.00 98.44 159 ALA A N 1
ATOM 1183 C CA . ALA A 1 159 ? -3.165 0.772 17.958 1.00 98.44 159 ALA A CA 1
ATOM 1184 C C . ALA A 1 159 ? -3.392 2.279 18.173 1.00 98.44 159 ALA A C 1
ATOM 1186 O O . ALA A 1 159 ? -2.820 3.097 17.455 1.00 98.44 159 ALA A O 1
ATOM 1187 N N . LEU A 1 160 ? -4.181 2.661 19.184 1.00 97.56 160 LEU A N 1
ATOM 1188 C CA . LEU A 1 160 ? -4.425 4.068 19.517 1.00 97.56 160 LEU A CA 1
ATOM 1189 C C . LEU A 1 160 ? -3.150 4.784 19.983 1.00 97.56 160 LEU A C 1
ATOM 1191 O O . LEU A 1 160 ? -2.907 5.917 19.571 1.00 97.56 160 LEU A O 1
ATOM 1195 N N . GLN A 1 161 ? -2.322 4.128 20.800 1.00 97.94 161 GLN A N 1
ATOM 1196 C CA . GLN A 1 161 ? -1.034 4.677 21.238 1.00 97.94 161 GLN A CA 1
ATOM 1197 C C . GLN A 1 161 ? -0.096 4.914 20.047 1.00 97.94 161 GLN A C 1
ATOM 1199 O O . GLN A 1 161 ? 0.394 6.027 19.859 1.00 97.94 161 GLN A O 1
ATOM 1204 N N . THR A 1 162 ? 0.076 3.913 19.181 1.00 98.25 162 THR A N 1
ATOM 1205 C CA . THR A 1 162 ? 0.908 4.026 17.976 1.00 98.25 162 THR A CA 1
ATOM 1206 C C . THR A 1 162 ? 0.371 5.082 17.004 1.00 98.25 162 THR A C 1
ATOM 1208 O O . THR A 1 162 ? 1.141 5.788 16.355 1.00 98.25 162 THR A O 1
ATOM 1211 N N . LEU A 1 163 ? -0.948 5.267 16.920 1.00 96.44 163 LEU A N 1
ATOM 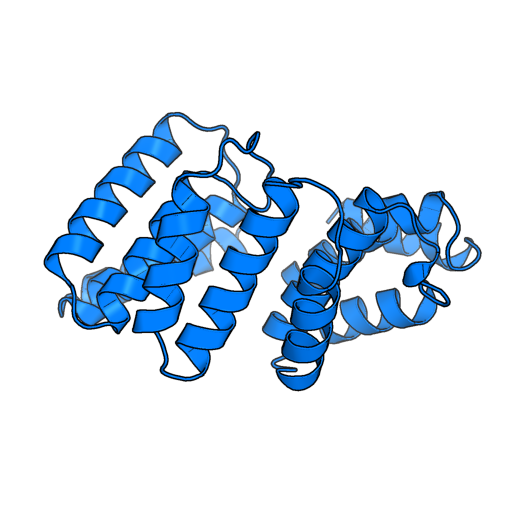1212 C CA . LEU A 1 163 ? -1.533 6.325 16.100 1.00 96.44 163 LEU A CA 1
ATOM 1213 C C . LEU A 1 163 ? -1.193 7.732 16.628 1.00 96.44 163 LEU A C 1
ATOM 1215 O O . LEU A 1 163 ? -0.949 8.644 15.833 1.00 96.44 163 LEU A O 1
ATOM 1219 N N . VAL A 1 164 ? -1.138 7.923 17.951 1.00 96.38 164 VAL A N 1
ATOM 1220 C CA . VAL A 1 164 ? -0.671 9.182 18.561 1.00 96.38 164 VAL A CA 1
ATOM 1221 C C . VAL A 1 164 ? 0.797 9.442 18.209 1.00 96.38 164 VAL A C 1
ATOM 1223 O O . VAL A 1 164 ? 1.153 10.567 17.845 1.00 96.38 164 VAL A O 1
ATOM 1226 N N . GLU A 1 165 ? 1.639 8.408 18.238 1.00 96.25 165 GLU A N 1
ATOM 1227 C CA . GLU A 1 165 ? 3.042 8.497 17.810 1.00 96.25 165 GLU A CA 1
ATOM 1228 C C . GLU A 1 165 ? 3.159 8.868 16.324 1.00 96.25 165 GLU A C 1
ATOM 1230 O O . GLU A 1 165 ? 3.916 9.775 15.972 1.00 96.25 165 GLU A O 1
ATOM 1235 N N . ALA A 1 166 ? 2.351 8.254 15.452 1.00 94.88 166 ALA A N 1
ATOM 1236 C CA . ALA A 1 166 ? 2.306 8.580 14.026 1.00 94.88 166 ALA A CA 1
ATOM 1237 C C . ALA A 1 166 ? 1.952 10.060 13.786 1.00 94.88 166 ALA A C 1
ATOM 1239 O O . ALA A 1 166 ? 2.574 10.739 12.965 1.00 94.88 166 ALA A O 1
ATOM 1240 N N . GLN A 1 167 ? 0.985 10.599 14.536 1.00 92.94 167 GLN A N 1
ATOM 1241 C CA . GLN A 1 167 ? 0.609 12.015 14.466 1.00 92.94 167 GLN A CA 1
ATOM 1242 C C . GLN A 1 167 ? 1.715 12.943 14.987 1.00 92.94 167 GLN A C 1
ATOM 1244 O O . GLN A 1 167 ? 1.903 14.037 14.450 1.00 92.94 167 GLN A O 1
ATOM 1249 N N . ALA A 1 168 ? 2.453 12.530 16.021 1.00 93.38 168 ALA A N 1
ATOM 1250 C CA . ALA A 1 168 ? 3.619 13.264 16.501 1.00 93.38 168 ALA A CA 1
ATOM 1251 C C . ALA A 1 168 ? 4.724 13.307 15.434 1.00 93.38 168 ALA A C 1
ATOM 1253 O O . ALA A 1 168 ? 5.186 14.398 15.103 1.00 93.38 168 ALA A O 1
ATOM 1254 N N . ALA A 1 169 ? 5.054 12.163 14.828 1.00 90.94 169 ALA A N 1
ATOM 1255 C CA . ALA A 1 169 ? 6.038 12.061 13.750 1.00 90.94 169 ALA A CA 1
ATOM 1256 C C . ALA A 1 169 ? 5.645 12.877 12.506 1.00 90.94 169 ALA A C 1
ATOM 1258 O O . ALA A 1 169 ? 6.498 13.471 11.846 1.00 90.94 169 ALA A O 1
ATOM 1259 N N . ARG A 1 170 ? 4.344 12.960 12.195 1.00 89.25 170 ARG A N 1
ATOM 1260 C CA . ARG A 1 170 ? 3.841 13.780 11.084 1.00 89.25 170 ARG A CA 1
ATOM 1261 C C . ARG A 1 170 ? 4.100 15.271 11.304 1.00 89.25 170 ARG A C 1
ATOM 1263 O O . ARG A 1 170 ? 4.445 15.969 10.363 1.00 89.25 170 ARG A O 1
ATOM 1270 N N . ARG A 1 171 ? 3.957 15.766 12.540 1.00 87.69 171 ARG A N 1
ATOM 1271 C CA . ARG A 1 171 ? 4.174 17.189 12.874 1.00 87.69 171 ARG A CA 1
ATOM 1272 C C . ARG A 1 171 ? 5.633 17.629 12.757 1.00 87.69 171 ARG A C 1
ATOM 1274 O O . ARG A 1 171 ? 5.884 18.822 12.633 1.00 87.69 171 ARG A O 1
ATOM 1281 N N . THR A 1 172 ? 6.576 16.693 12.818 1.00 85.56 172 THR A N 1
ATOM 1282 C CA . THR A 1 172 ? 8.019 16.966 12.761 1.00 85.56 172 THR A CA 1
ATOM 1283 C C . THR A 1 172 ? 8.646 16.629 11.407 1.00 85.56 172 THR A C 1
ATOM 1285 O O . THR A 1 172 ? 9.847 16.825 11.233 1.00 85.56 172 THR A O 1
ATOM 1288 N N . SER A 1 173 ? 7.854 16.141 10.447 1.00 79.44 173 SER A N 1
ATOM 1289 C CA . SER A 1 173 ? 8.312 15.746 9.111 1.00 79.44 173 SER A CA 1
ATOM 1290 C C . SER A 1 173 ? 7.844 16.741 8.041 1.00 79.44 173 SER A C 1
ATOM 1292 O O . SER A 1 173 ? 6.809 17.387 8.222 1.00 79.44 173 SER A O 1
ATOM 1294 N N . PRO A 1 174 ? 8.556 16.863 6.904 1.00 81.38 174 PRO A N 1
ATOM 1295 C CA . PRO A 1 174 ? 8.044 17.582 5.742 1.00 81.38 174 PRO A CA 1
ATOM 1296 C C . PRO A 1 174 ? 6.676 17.044 5.307 1.00 81.38 174 PRO A C 1
ATOM 1298 O O . PRO A 1 174 ? 6.416 15.841 5.385 1.00 81.38 174 PRO A O 1
ATOM 1301 N N . ALA A 1 175 ? 5.809 17.936 4.830 1.00 80.38 175 ALA A N 1
ATOM 1302 C CA . ALA A 1 175 ? 4.495 17.545 4.341 1.00 80.38 175 ALA A CA 1
ATOM 1303 C C . ALA A 1 175 ? 4.628 16.713 3.056 1.00 80.38 175 ALA A C 1
ATOM 1305 O O . ALA A 1 175 ? 5.191 17.167 2.057 1.00 80.38 175 ALA A O 1
ATOM 1306 N N . HIS A 1 176 ? 4.061 15.509 3.080 1.00 82.69 176 HIS A N 1
ATOM 1307 C CA . HIS A 1 176 ? 3.980 14.609 1.935 1.00 82.69 176 HIS A CA 1
ATOM 1308 C C . HIS A 1 176 ? 2.502 14.269 1.716 1.00 82.69 176 HIS A C 1
ATOM 1310 O O . HIS A 1 176 ? 2.002 13.340 2.350 1.00 82.69 176 HIS A O 1
ATOM 1316 N N . PRO A 1 177 ? 1.777 15.004 0.847 1.00 83.38 177 PRO A N 1
ATOM 1317 C CA . PRO A 1 177 ? 0.318 14.929 0.773 1.00 83.38 177 PRO A CA 1
ATOM 1318 C C . PRO A 1 177 ? -0.245 13.517 0.597 1.00 83.38 177 PRO A C 1
ATOM 1320 O O . PRO A 1 177 ? -1.301 13.220 1.149 1.00 83.38 177 PRO A O 1
ATOM 1323 N N . GLN A 1 178 ? 0.424 12.650 -0.165 1.00 80.88 178 GLN A N 1
ATOM 1324 C CA . GLN A 1 178 ? 0.011 11.256 -0.338 1.00 80.88 178 GLN A CA 1
ATOM 1325 C C . GLN A 1 178 ? 0.235 10.432 0.933 1.00 80.88 178 GLN A C 1
ATOM 1327 O O . GLN A 1 178 ? -0.633 9.657 1.316 1.00 80.88 178 GLN A O 1
ATOM 1332 N N . ALA A 1 179 ? 1.373 10.611 1.610 1.00 83.81 179 ALA A N 1
ATOM 1333 C CA . ALA A 1 179 ? 1.640 9.929 2.872 1.00 83.81 179 ALA A CA 1
ATOM 1334 C C . ALA A 1 179 ? 0.664 10.390 3.967 1.00 83.81 179 ALA A C 1
ATOM 1336 O O . ALA A 1 179 ? 0.188 9.568 4.743 1.00 83.81 179 ALA A O 1
ATOM 1337 N N . ASP A 1 180 ? 0.308 11.676 3.995 1.00 88.19 180 ASP A N 1
ATOM 1338 C CA . ASP A 1 180 ? -0.654 12.227 4.952 1.00 88.19 180 ASP A CA 1
ATOM 1339 C C . ASP A 1 180 ? -2.059 11.643 4.780 1.00 88.19 180 ASP A C 1
ATOM 1341 O O . ASP A 1 180 ? -2.703 11.287 5.768 1.00 88.19 180 ASP A O 1
ATOM 1345 N N . ASP A 1 181 ? -2.534 11.521 3.539 1.00 89.62 181 ASP A N 1
ATOM 1346 C CA . ASP A 1 181 ? -3.823 10.882 3.249 1.00 89.62 181 ASP A CA 1
ATOM 1347 C C . ASP A 1 181 ? -3.813 9.420 3.649 1.00 89.62 181 ASP A C 1
ATOM 1349 O O . ASP A 1 181 ? -4.770 8.900 4.217 1.00 89.62 181 ASP A O 1
ATOM 1353 N N . ALA A 1 182 ? -2.702 8.756 3.381 1.00 88.69 182 ALA A N 1
ATOM 1354 C CA . ALA A 1 182 ? -2.564 7.366 3.703 1.00 88.69 182 ALA A CA 1
ATOM 1355 C C . ALA A 1 182 ? -2.548 7.179 5.245 1.00 88.69 182 ALA A C 1
ATOM 1357 O O . ALA A 1 182 ? -3.247 6.309 5.763 1.00 88.69 182 ALA A O 1
ATOM 1358 N N . VAL A 1 183 ? -1.897 8.068 6.011 1.00 92.88 183 VAL A N 1
ATOM 1359 C CA . VAL A 1 183 ? -2.016 8.119 7.485 1.00 92.88 183 VAL A CA 1
ATOM 1360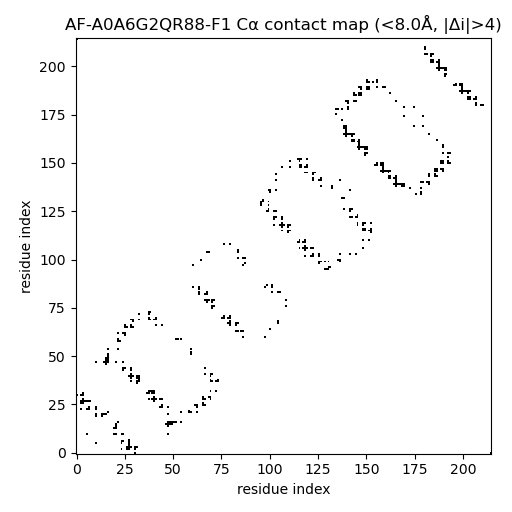 C C . VAL A 1 183 ? -3.471 8.333 7.935 1.00 92.88 183 VAL A C 1
ATOM 1362 O O . VAL A 1 183 ? -3.893 7.736 8.926 1.00 92.88 183 VAL A O 1
ATOM 1365 N N . LEU A 1 184 ? -4.259 9.161 7.234 1.00 94.31 184 LEU A N 1
ATOM 1366 C CA . LEU A 1 184 ? -5.691 9.335 7.528 1.00 94.31 184 LEU A CA 1
ATOM 1367 C C . LEU A 1 184 ? -6.500 8.054 7.281 1.00 94.31 184 LEU A C 1
ATOM 1369 O O . LEU A 1 184 ? -7.412 7.760 8.053 1.00 94.31 184 LEU A O 1
ATOM 1373 N N . LEU A 1 185 ? -6.160 7.272 6.255 1.00 94.38 185 LEU A N 1
ATOM 1374 C CA . LEU A 1 185 ? -6.809 5.985 5.998 1.00 94.38 185 LEU A CA 1
ATOM 1375 C C . LEU A 1 185 ? -6.510 4.966 7.103 1.00 94.38 185 LEU A C 1
ATOM 1377 O O . LEU A 1 185 ? -7.429 4.313 7.588 1.00 94.38 185 LEU A O 1
ATOM 1381 N N . GLU A 1 186 ? -5.266 4.870 7.572 1.00 96.88 186 GLU A N 1
ATOM 1382 C CA . GLU A 1 186 ? -4.941 3.988 8.703 1.00 96.88 186 GLU A CA 1
ATOM 1383 C C . GLU A 1 186 ? -5.606 4.453 10.006 1.00 96.88 186 GLU A C 1
ATOM 1385 O O . GLU A 1 186 ? -6.077 3.637 10.795 1.00 96.88 186 GLU A O 1
ATOM 1390 N N . HIS A 1 187 ? -5.742 5.767 10.211 1.00 97.69 187 HIS A N 1
ATOM 1391 C CA . HIS A 1 187 ? -6.550 6.306 11.306 1.00 97.69 187 HIS A CA 1
ATOM 1392 C C . HIS A 1 187 ? -8.006 5.821 11.204 1.00 97.69 187 HIS A C 1
ATOM 1394 O O . HIS A 1 187 ? -8.573 5.368 12.197 1.00 97.69 187 HIS A O 1
ATOM 1400 N N . ALA A 1 188 ? -8.604 5.858 10.010 1.00 98.00 188 ALA A N 1
ATOM 1401 C CA . ALA A 1 188 ? -9.952 5.338 9.799 1.00 98.00 188 ALA A CA 1
ATOM 1402 C C . ALA A 1 188 ? -10.060 3.842 10.147 1.00 98.00 188 ALA A C 1
ATOM 1404 O O . ALA A 1 188 ? -11.016 3.447 10.814 1.00 98.00 188 ALA A O 1
ATOM 1405 N N . VAL A 1 189 ? -9.066 3.029 9.765 1.00 97.38 189 VAL A N 1
ATOM 1406 C CA . VAL A 1 189 ? -8.994 1.601 10.130 1.00 97.38 189 VAL A CA 1
ATOM 1407 C C . VAL A 1 189 ? -8.987 1.430 11.648 1.00 97.38 189 VAL A C 1
ATOM 1409 O O . VAL A 1 189 ? -9.811 0.690 12.185 1.00 97.38 189 VAL A O 1
ATOM 1412 N N . VAL A 1 190 ? -8.113 2.149 12.359 1.00 98.31 190 VAL A N 1
ATOM 1413 C CA . VAL A 1 190 ? -8.034 2.071 13.826 1.00 98.31 190 VAL A CA 1
ATOM 1414 C C . VAL A 1 190 ? -9.385 2.400 14.466 1.00 98.31 190 VAL A C 1
ATOM 1416 O O . VAL A 1 190 ? -9.860 1.628 15.296 1.00 98.31 190 VAL A O 1
ATOM 1419 N N . LEU A 1 191 ? -10.041 3.489 14.045 1.00 97.94 191 LEU A N 1
ATOM 1420 C CA . LEU A 1 191 ? -11.352 3.888 14.576 1.00 97.94 191 LEU A CA 1
ATOM 1421 C C . LEU A 1 191 ? -12.444 2.847 14.297 1.00 97.94 191 LEU A C 1
ATOM 1423 O O . LEU A 1 191 ? -13.266 2.555 15.165 1.00 97.94 191 LEU A O 1
ATOM 1427 N N . ALA A 1 192 ? -12.440 2.236 13.111 1.00 96.88 192 ALA A N 1
ATOM 1428 C CA . ALA A 1 192 ? -13.412 1.203 12.767 1.00 96.88 192 ALA A CA 1
ATOM 1429 C C . ALA A 1 192 ? -13.287 -0.021 13.691 1.00 96.88 192 ALA A C 1
ATOM 1431 O O . ALA A 1 192 ? -14.299 -0.552 14.156 1.00 96.88 192 ALA A O 1
ATOM 1432 N N . HIS A 1 193 ? -12.054 -0.429 13.998 1.00 96.06 193 HIS A N 1
ATOM 1433 C CA . HIS A 1 193 ? -11.756 -1.571 14.866 1.00 96.06 193 HIS A CA 1
ATOM 1434 C C . HIS A 1 193 ? -11.926 -1.277 16.364 1.00 96.06 193 HIS A C 1
ATOM 1436 O O . HIS A 1 193 ? -12.127 -2.209 17.142 1.00 96.06 193 HIS A O 1
ATOM 1442 N N . THR A 1 194 ? -11.904 -0.009 16.786 1.00 94.44 194 THR A N 1
ATOM 1443 C CA . THR A 1 194 ? -12.258 0.394 18.160 1.00 94.44 194 THR A CA 1
ATOM 1444 C C . THR A 1 194 ? -13.759 0.639 18.347 1.00 94.44 194 THR A C 1
ATOM 1446 O O . THR A 1 194 ? -14.209 0.843 19.473 1.00 94.44 194 THR A O 1
ATOM 1449 N N . GLY A 1 195 ? -14.547 0.581 17.267 1.00 95.12 195 GLY A N 1
ATOM 1450 C CA . GLY A 1 195 ? -16.004 0.733 17.281 1.00 95.12 195 GLY A CA 1
ATOM 1451 C C . GLY A 1 195 ? -16.511 2.138 16.939 1.00 95.12 195 GLY A C 1
ATOM 1452 O O . GLY A 1 195 ? -17.721 2.314 16.783 1.00 95.12 195 GLY A O 1
ATOM 1453 N N . ASP A 1 196 ? -15.627 3.119 16.743 1.00 96.81 196 ASP A N 1
ATOM 1454 C CA . ASP A 1 196 ? -15.986 4.467 16.288 1.00 96.81 196 ASP A CA 1
ATOM 1455 C C . ASP A 1 196 ? -16.173 4.510 14.762 1.00 96.81 196 ASP A C 1
ATOM 1457 O O . ASP A 1 196 ? -15.361 5.033 13.994 1.00 96.81 196 ASP A O 1
ATOM 1461 N N . ARG A 1 197 ? -17.282 3.926 14.301 1.00 95.69 197 ARG A N 1
ATOM 1462 C CA . ARG A 1 197 ? -17.617 3.844 12.869 1.00 95.69 197 ARG A CA 1
ATOM 1463 C C . ARG A 1 197 ? -17.845 5.215 12.233 1.00 95.69 197 ARG A C 1
ATOM 1465 O O . ARG A 1 197 ? -17.499 5.407 11.070 1.00 95.69 197 ARG A O 1
ATOM 1472 N N . SER A 1 198 ? -18.420 6.155 12.980 1.00 97.44 198 SER A N 1
ATOM 1473 C CA . SER A 1 198 ? -18.674 7.515 12.495 1.00 97.44 198 SER A CA 1
ATOM 1474 C C . SER A 1 198 ? -17.364 8.273 12.304 1.00 97.44 198 SER A C 1
ATOM 1476 O O . SER A 1 198 ? -17.144 8.853 11.242 1.00 97.44 198 SER A O 1
ATOM 1478 N N . GLY A 1 199 ? -16.460 8.213 13.287 1.00 97.06 199 GLY A N 1
ATOM 1479 C CA . GLY A 1 199 ? -15.122 8.781 13.170 1.00 97.06 199 GLY A CA 1
ATOM 1480 C C . GLY A 1 199 ? -14.327 8.150 12.029 1.00 97.06 199 GLY A C 1
ATOM 1481 O O . GLY A 1 199 ? -13.716 8.873 11.240 1.00 97.06 199 GLY A O 1
ATOM 1482 N N . ALA A 1 200 ? -14.398 6.824 11.873 1.00 97.50 200 ALA A N 1
ATOM 1483 C CA . ALA A 1 200 ? -13.772 6.118 10.758 1.00 97.50 200 ALA A CA 1
ATOM 1484 C C . ALA A 1 200 ? -14.263 6.631 9.395 1.00 97.50 200 ALA A C 1
ATOM 1486 O O . ALA A 1 200 ? -13.451 6.985 8.537 1.00 97.50 200 ALA A O 1
ATOM 1487 N N . ALA A 1 201 ? -15.583 6.739 9.211 1.00 97.44 201 ALA A N 1
ATOM 1488 C CA . ALA A 1 201 ? -16.176 7.250 7.978 1.00 97.44 201 ALA A CA 1
ATOM 1489 C C . ALA A 1 201 ? -15.754 8.700 7.694 1.00 97.44 201 ALA A C 1
ATOM 1491 O O . ALA A 1 201 ? -15.383 9.018 6.565 1.00 97.44 201 ALA A O 1
ATOM 1492 N N . CYS A 1 202 ? -15.735 9.562 8.716 1.00 97.62 202 CYS A N 1
ATOM 1493 C CA . CYS A 1 202 ? -15.261 10.940 8.584 1.00 97.62 202 CYS A CA 1
ATOM 1494 C C . CYS A 1 202 ? -13.802 11.004 8.109 1.00 97.62 202 CYS A C 1
ATOM 1496 O O . CYS A 1 202 ? -13.495 11.767 7.196 1.00 97.62 202 CYS A O 1
ATOM 1498 N N . ARG A 1 203 ? -12.905 10.187 8.679 1.00 96.81 203 ARG A N 1
ATOM 1499 C CA . ARG A 1 203 ? -11.486 10.155 8.281 1.00 96.81 203 ARG A CA 1
ATOM 1500 C C . ARG A 1 203 ? -11.276 9.612 6.872 1.00 96.81 203 ARG A C 1
ATOM 1502 O O . ARG A 1 203 ? -10.479 10.172 6.122 1.00 96.81 203 ARG A O 1
ATOM 1509 N N . ALA A 1 204 ? -12.010 8.569 6.494 1.00 95.69 204 ALA A N 1
ATOM 1510 C CA . ALA A 1 204 ? -11.963 8.033 5.138 1.00 95.69 204 ALA A CA 1
ATOM 1511 C C . ALA A 1 204 ? -12.470 9.057 4.106 1.00 95.69 204 ALA A C 1
ATOM 1513 O O . ALA A 1 204 ? -11.847 9.240 3.059 1.00 95.69 204 ALA A O 1
ATOM 1514 N N . LEU A 1 205 ? -13.560 9.767 4.418 1.00 96.19 205 LEU A N 1
ATOM 1515 C CA . LEU A 1 205 ? -14.105 10.816 3.558 1.00 96.19 205 LEU A CA 1
ATOM 1516 C C . LEU A 1 205 ? -13.145 12.005 3.430 1.00 96.19 205 LEU A C 1
ATOM 1518 O O . LEU A 1 205 ? -12.946 12.499 2.325 1.00 96.19 205 LEU A O 1
ATOM 1522 N N . GLU A 1 206 ? -12.515 12.425 4.529 1.00 95.56 206 GLU A N 1
ATOM 1523 C CA . GLU A 1 206 ? -11.495 13.480 4.526 1.00 95.56 206 GLU A CA 1
ATOM 1524 C C . GLU A 1 206 ? -10.337 13.124 3.578 1.00 95.56 206 GLU A C 1
ATOM 1526 O O . GLU A 1 206 ? -9.942 13.946 2.749 1.00 95.56 206 GLU A O 1
ATOM 1531 N N . ALA A 1 207 ? -9.827 11.888 3.642 1.00 92.56 207 ALA A N 1
ATOM 1532 C CA . ALA A 1 207 ? -8.778 11.417 2.738 1.00 92.56 207 ALA A CA 1
ATOM 1533 C C . ALA A 1 207 ? -9.240 11.423 1.268 1.00 92.56 207 ALA A C 1
ATOM 1535 O O . ALA A 1 207 ? -8.525 11.917 0.397 1.00 92.56 207 ALA A O 1
ATOM 1536 N N . ALA A 1 208 ? -10.456 10.943 0.987 1.00 90.81 208 ALA A N 1
ATOM 1537 C CA . ALA A 1 208 ? -11.010 10.931 -0.367 1.00 90.81 208 ALA A CA 1
ATOM 1538 C C . ALA A 1 208 ? -11.209 12.348 -0.938 1.00 90.81 208 ALA A C 1
ATOM 1540 O O . ALA A 1 208 ? -10.869 12.605 -2.091 1.00 90.81 208 ALA A O 1
ATOM 1541 N N . GLN A 1 209 ? -11.715 13.284 -0.131 1.00 92.75 209 GLN A N 1
ATOM 1542 C CA . GLN A 1 209 ? -11.901 14.684 -0.526 1.00 92.75 209 GLN A CA 1
ATOM 1543 C C . GLN A 1 209 ? -10.565 15.372 -0.814 1.00 92.75 209 GLN A C 1
ATOM 1545 O O . GLN A 1 209 ? -10.443 16.084 -1.809 1.00 92.75 209 GLN A O 1
ATOM 1550 N N . ARG A 1 210 ? -9.548 15.128 0.022 1.00 90.88 210 ARG A N 1
ATOM 1551 C CA . ARG A 1 210 ? -8.188 15.637 -0.197 1.00 90.88 210 ARG A CA 1
ATOM 1552 C C . ARG A 1 210 ? -7.592 15.098 -1.490 1.00 90.88 210 ARG A C 1
ATOM 1554 O O . ARG A 1 210 ? -7.009 15.873 -2.238 1.00 90.88 210 ARG A O 1
ATOM 1561 N N . ALA A 1 211 ? -7.766 13.807 -1.769 1.00 84.06 211 ALA A N 1
ATOM 1562 C CA . ALA A 1 211 ? -7.310 13.199 -3.013 1.00 84.06 211 ALA A CA 1
ATOM 1563 C C . ALA A 1 211 ? -8.018 13.787 -4.242 1.00 84.06 211 ALA A C 1
ATOM 1565 O O . ALA A 1 211 ? -7.345 14.149 -5.202 1.00 84.06 211 ALA A O 1
ATOM 1566 N N . ALA A 1 212 ? -9.341 13.958 -4.189 1.00 85.31 212 ALA A N 1
ATOM 1567 C CA . ALA A 1 212 ? -10.129 14.522 -5.287 1.00 85.31 212 ALA A CA 1
ATOM 1568 C C . ALA A 1 212 ? -9.852 16.013 -5.554 1.00 85.31 212 ALA A C 1
ATOM 1570 O O . ALA A 1 212 ? -10.084 16.491 -6.659 1.00 85.31 212 ALA A O 1
ATOM 1571 N N . ALA A 1 213 ? -9.375 16.753 -4.551 1.00 86.50 213 ALA A N 1
ATOM 1572 C CA . ALA A 1 213 ? -9.027 18.166 -4.683 1.00 86.50 213 ALA A CA 1
ATOM 1573 C C . ALA A 1 213 ? -7.616 18.404 -5.253 1.00 86.50 213 ALA A C 1
ATOM 1575 O O . ALA A 1 213 ? -7.234 19.561 -5.451 1.00 86.50 213 ALA A O 1
ATOM 1576 N N . ARG A 1 214 ? -6.819 17.349 -5.481 1.00 77.19 214 ARG A N 1
ATOM 1577 C CA . ARG A 1 214 ? -5.496 17.492 -6.098 1.00 77.19 214 ARG A CA 1
ATOM 1578 C C . ARG A 1 214 ? -5.638 17.681 -7.614 1.00 77.19 214 ARG A C 1
ATOM 1580 O O . ARG A 1 214 ? -6.426 16.959 -8.218 1.00 77.19 214 ARG A O 1
ATOM 1587 N N . PRO A 1 215 ? -4.904 18.643 -8.198 1.00 60.16 215 PRO A N 1
ATOM 1588 C CA . PRO A 1 215 ? -4.893 18.874 -9.636 1.00 60.16 215 PRO A CA 1
ATOM 1589 C C . PRO A 1 215 ? -4.226 17.733 -10.405 1.00 60.16 215 PRO A C 1
ATOM 1591 O O . PRO A 1 215 ? -3.285 17.102 -9.855 1.00 60.16 215 PRO A O 1
#

Sequence (215 aa):
DDAARAGRTVLPGEPPDSPVVQHLLPPAALALAELGHPDRALALVDRHTHDLAAWPDDARLRCLVAVARCAFAQGDLARVTATLDAIGRSDGPDDDLRRLQHALLRSRLLRLLGRPGEAVTLLRGASALPVRPDWLATPAWTLAQLAGALAEAGRPTEALQTLVEAQAARRTSPAHPQADDAVLLEHAVVLAHTGDRSGAACRALEAAQRAAARP

Solvent-accessible surface area (backbone atoms only — not comparable to full-atom values): 11055 Å² total; per-residue (Å²): 95,68,49,32,50,50,32,68,70,50,49,83,79,50,63,59,64,31,75,66,41,51,65,43,45,29,56,15,27,42,40,29,26,75,70,73,34,19,66,59,18,49,53,53,48,62,71,38,47,82,59,61,84,80,42,57,69,70,42,34,49,46,36,43,54,28,50,31,52,25,23,57,72,63,64,39,61,69,59,27,50,57,38,50,51,62,65,69,71,59,87,64,87,84,52,50,58,58,52,34,53,50,27,58,56,49,24,53,52,29,43,77,71,73,36,17,63,60,17,33,57,40,32,58,58,35,72,69,48,95,53,81,70,49,86,90,58,34,68,20,38,51,30,13,52,33,10,25,25,27,16,73,53,72,36,47,71,61,14,55,53,35,39,52,50,14,55,54,42,46,75,77,44,84,91,44,73,68,42,53,33,50,32,30,42,26,51,15,47,31,28,44,62,68,64,40,52,68,61,12,51,52,30,42,48,52,30,51,52,56,58,70,68,55,122

Mean predicted aligned error: 4.15 Å

Radius of gyration: 17.38 Å; Cα contacts (8 Å, |Δi|>4): 293; chains: 1; bounding box: 43×32×51 Å